Protein AF-A0AAE3GVS1-F1 (afdb_monomer_lite)

InterPro domains:
  IPR012903 Nif11 domain [PF07862] (36-78)

Structure (mmCIF, N/CA/C/O backbone):
data_AF-A0AAE3GVS1-F1
#
_entry.id   AF-A0AAE3GVS1-F1
#
loop_
_atom_site.group_PDB
_atom_site.id
_atom_site.type_symbol
_atom_site.label_atom_id
_atom_site.label_alt_id
_atom_site.label_comp_id
_atom_site.label_asym_id
_atom_site.label_entity_id
_atom_site.label_seq_id
_atom_site.pdbx_PDB_ins_code
_atom_site.Cartn_x
_atom_site.Cartn_y
_atom_site.Cartn_z
_atom_site.occupancy
_atom_site.B_iso_or_equiv
_atom_site.auth_seq_id
_atom_site.auth_comp_id
_atom_site.auth_asym_id
_atom_site.auth_atom_id
_atom_site.pdbx_PDB_model_num
ATOM 1 N N . MET A 1 1 ? -13.363 5.965 8.732 1.00 62.12 1 MET A N 1
ATOM 2 C CA . MET A 1 1 ? -12.194 5.152 9.083 1.00 62.12 1 MET A CA 1
ATOM 3 C C . MET A 1 1 ? -10.903 5.823 8.639 1.00 62.12 1 MET A C 1
ATOM 5 O O . MET A 1 1 ? -10.078 6.062 9.503 1.00 62.12 1 MET A O 1
ATOM 9 N N . TRP A 1 2 ? -10.743 6.194 7.360 1.00 64.94 2 TRP A N 1
ATOM 10 C CA . TRP A 1 2 ? -9.514 6.850 6.876 1.00 64.94 2 TRP A CA 1
ATOM 11 C C . TRP A 1 2 ? -9.071 8.081 7.677 1.00 64.94 2 TRP A C 1
ATOM 13 O O . TRP A 1 2 ? -7.880 8.249 7.888 1.00 64.94 2 TRP A O 1
ATOM 23 N N . TYR A 1 3 ? -10.008 8.875 8.204 1.00 63.16 3 TYR A N 1
ATOM 24 C CA . TYR A 1 3 ? -9.695 9.980 9.119 1.00 63.16 3 TYR A CA 1
ATOM 25 C C . TYR A 1 3 ? -9.000 9.517 10.418 1.00 63.16 3 TYR A C 1
ATOM 27 O O . TYR A 1 3 ? -8.027 10.120 10.839 1.00 63.16 3 TYR A O 1
ATOM 35 N N . GLN A 1 4 ? -9.431 8.416 11.032 1.00 74.50 4 GLN A N 1
ATOM 36 C CA . GLN A 1 4 ? -8.844 7.889 12.270 1.00 74.50 4 GLN A CA 1
ATOM 37 C C . GLN A 1 4 ? -7.489 7.235 12.016 1.00 74.50 4 GLN A C 1
ATOM 39 O O . GLN A 1 4 ? -6.544 7.473 12.759 1.00 74.50 4 GLN A O 1
ATOM 44 N N . ILE A 1 5 ? -7.363 6.474 10.924 1.00 77.06 5 ILE A N 1
ATOM 45 C CA . ILE A 1 5 ? -6.057 5.963 10.481 1.00 77.06 5 ILE A CA 1
ATOM 46 C C . ILE A 1 5 ? -5.103 7.139 10.241 1.00 77.06 5 ILE A C 1
ATOM 48 O O . ILE A 1 5 ? -3.955 7.109 10.681 1.00 77.06 5 ILE A O 1
ATOM 52 N N . TRP A 1 6 ? -5.593 8.208 9.612 1.00 74.06 6 TRP A N 1
ATOM 53 C CA . TRP A 1 6 ? -4.822 9.425 9.407 1.00 74.06 6 TRP A CA 1
ATOM 54 C C . TRP A 1 6 ? -4.370 10.063 10.726 1.00 74.06 6 TRP A C 1
ATOM 56 O O . TRP A 1 6 ? -3.176 10.279 10.920 1.00 74.06 6 TRP A O 1
ATOM 66 N N . GLU A 1 7 ? -5.290 10.301 11.660 1.00 79.12 7 GLU A N 1
ATOM 67 C CA . GLU A 1 7 ? -4.999 10.885 12.974 1.00 79.12 7 GLU A CA 1
ATOM 68 C C . GLU A 1 7 ? -3.976 10.074 13.780 1.00 79.12 7 GLU A C 1
ATOM 70 O O . GLU A 1 7 ? -3.111 10.639 14.459 1.00 79.12 7 GLU A O 1
ATOM 75 N N . TYR A 1 8 ? -4.050 8.744 13.729 1.00 83.19 8 TYR A N 1
ATOM 76 C CA . TYR A 1 8 ? -3.198 7.872 14.538 1.00 83.19 8 TYR A CA 1
ATOM 77 C C . TYR A 1 8 ? -1.846 7.556 13.893 1.00 83.19 8 TYR A C 1
ATOM 79 O O . TYR A 1 8 ? -0.856 7.415 14.615 1.00 83.19 8 TYR A O 1
ATOM 87 N N . PHE A 1 9 ? -1.775 7.500 12.562 1.00 80.50 9 PHE A N 1
ATOM 88 C CA . PHE A 1 9 ? -0.579 7.034 11.857 1.00 80.50 9 PHE A CA 1
ATOM 89 C C . PHE A 1 9 ? 0.016 8.051 10.884 1.00 80.50 9 PHE A C 1
ATOM 91 O O . PHE A 1 9 ? 1.235 8.085 10.742 1.00 80.50 9 PHE A O 1
ATOM 98 N N . PHE A 1 10 ? -0.794 8.882 10.223 1.00 79.62 10 PHE A N 1
ATOM 99 C CA . PHE A 1 10 ? -0.333 9.721 9.106 1.00 79.62 10 PHE A CA 1
ATOM 100 C C . PHE A 1 10 ? -0.144 11.205 9.449 1.00 79.62 10 PHE A C 1
ATOM 102 O O . PHE A 1 10 ? 0.489 11.925 8.678 1.00 79.62 10 PHE A O 1
ATOM 109 N N . ALA A 1 11 ? -0.622 11.678 10.605 1.00 81.81 11 ALA A N 1
ATOM 110 C CA . ALA A 1 11 ? -0.287 13.013 11.107 1.00 81.81 11 ALA A CA 1
ATOM 111 C C . ALA A 1 11 ? 1.245 13.189 11.165 1.00 81.81 11 ALA A C 1
ATOM 113 O O . ALA A 1 11 ? 1.936 12.316 11.687 1.00 81.81 11 ALA A O 1
ATOM 114 N N . SER A 1 12 ? 1.782 14.296 10.635 1.00 69.06 12 SER A N 1
ATOM 115 C CA . SER A 1 12 ? 3.196 14.395 10.207 1.00 69.06 12 SER A CA 1
ATOM 116 C C . SER A 1 12 ? 4.227 13.910 11.236 1.00 69.06 12 SER A C 1
ATOM 118 O O . SER A 1 12 ? 5.101 13.112 10.904 1.00 69.06 12 SER A O 1
ATOM 120 N N . ALA A 1 13 ? 4.103 14.328 12.499 1.00 79.25 13 ALA A N 1
ATOM 121 C CA . ALA A 1 13 ? 5.012 13.912 13.566 1.00 79.25 13 ALA A CA 1
ATOM 122 C C . ALA A 1 13 ? 4.915 12.406 13.876 1.00 79.25 13 ALA A C 1
ATOM 124 O O . ALA A 1 13 ? 5.930 11.762 14.141 1.00 79.25 13 ALA A O 1
ATOM 125 N N . LYS A 1 14 ? 3.706 11.834 13.808 1.00 83.56 14 LYS A N 1
ATOM 126 C CA . LYS A 1 14 ? 3.464 10.400 14.015 1.00 83.56 14 LYS A CA 1
ATOM 127 C C . LYS A 1 14 ? 3.960 9.586 12.827 1.00 83.56 14 LYS A C 1
ATOM 129 O O . LYS A 1 14 ? 4.616 8.572 13.034 1.00 83.56 14 LYS A O 1
ATOM 134 N N . TYR A 1 15 ? 3.716 10.058 11.605 1.00 85.25 15 TYR A N 1
ATOM 135 C CA . TYR A 1 15 ? 4.145 9.378 10.385 1.00 85.25 15 TYR A CA 1
ATOM 136 C C . TYR A 1 15 ? 5.659 9.181 10.352 1.00 85.25 15 TYR A C 1
ATOM 138 O O . TYR A 1 15 ? 6.125 8.054 10.204 1.00 85.25 15 TYR A O 1
ATOM 146 N N . SER A 1 16 ? 6.432 10.245 10.587 1.00 85.75 16 SER A N 1
ATOM 147 C CA . SER A 1 16 ? 7.896 10.159 10.622 1.00 85.75 16 SER A CA 1
ATOM 148 C C . SER A 1 16 ? 8.404 9.231 11.731 1.00 85.75 16 SER A C 1
ATOM 150 O O . SER A 1 16 ? 9.364 8.488 11.519 1.00 85.75 16 SER A O 1
ATOM 152 N N . ALA A 1 17 ? 7.757 9.237 12.903 1.00 87.62 17 ALA A N 1
ATOM 153 C CA . ALA A 1 17 ? 8.110 8.345 14.006 1.00 87.62 17 ALA A CA 1
ATOM 154 C C . ALA A 1 17 ? 7.858 6.872 13.646 1.00 87.62 17 ALA A C 1
ATOM 156 O O . ALA A 1 17 ? 8.766 6.049 13.770 1.00 87.62 17 ALA A O 1
ATOM 157 N N . TRP A 1 18 ? 6.668 6.556 13.128 1.00 88.44 18 TRP A N 1
ATOM 158 C CA . TRP A 1 18 ? 6.305 5.205 12.705 1.00 88.44 18 TRP A CA 1
ATOM 159 C C . TRP A 1 18 ? 7.169 4.703 11.551 1.00 88.44 18 TRP A C 1
ATOM 161 O O . TRP A 1 18 ? 7.675 3.584 11.599 1.00 88.44 18 TRP A O 1
ATOM 171 N N . LYS A 1 19 ? 7.396 5.541 10.536 1.00 88.31 19 LYS A N 1
ATOM 172 C CA . LYS A 1 19 ? 8.266 5.234 9.396 1.00 88.31 19 LYS A CA 1
ATOM 173 C C . LYS A 1 19 ? 9.668 4.843 9.863 1.00 88.31 19 LYS A C 1
ATOM 175 O O . LYS A 1 19 ? 10.184 3.804 9.461 1.00 88.31 19 LYS A O 1
ATOM 180 N N . LYS A 1 20 ? 10.255 5.621 10.780 1.00 85.06 20 LYS A N 1
ATOM 181 C CA . LYS A 1 20 ? 11.570 5.323 11.364 1.00 85.06 20 LYS A CA 1
ATOM 182 C C . LYS A 1 20 ? 11.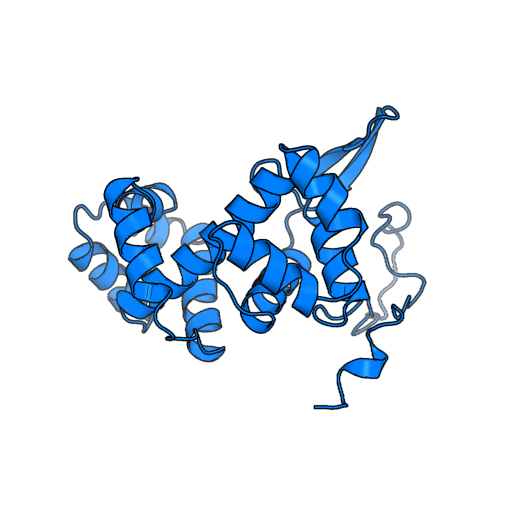562 4.043 12.201 1.00 85.06 20 LYS A C 1
ATOM 184 O O . LYS A 1 20 ? 12.515 3.272 12.131 1.00 85.06 20 LYS A O 1
ATOM 189 N N . GLN A 1 21 ? 10.509 3.820 12.985 1.00 85.44 21 GLN A N 1
ATOM 190 C CA . GLN A 1 21 ? 10.362 2.621 13.811 1.00 85.44 21 GLN A CA 1
ATOM 191 C C . GLN A 1 21 ? 10.283 1.350 12.954 1.00 85.44 21 GLN A C 1
ATOM 193 O O . GLN A 1 21 ? 10.941 0.361 13.261 1.00 85.44 21 GLN A O 1
ATOM 198 N N . PHE A 1 22 ? 9.517 1.376 11.863 1.00 83.75 22 PHE A N 1
ATOM 199 C CA . PHE A 1 22 ? 9.290 0.199 11.022 1.00 83.75 22 PHE A CA 1
ATOM 200 C C . PHE A 1 22 ? 10.373 -0.033 9.961 1.00 83.75 22 PHE A C 1
ATOM 202 O O . PHE A 1 22 ? 10.519 -1.156 9.484 1.00 83.75 22 PHE A O 1
ATOM 209 N N . TRP A 1 23 ? 11.195 0.975 9.657 1.00 75.81 23 TRP A N 1
ATOM 210 C CA . TRP A 1 23 ? 12.383 0.830 8.807 1.00 75.81 23 TRP A CA 1
ATOM 211 C C . TRP A 1 23 ? 13.427 -0.154 9.367 1.00 75.81 23 TRP A C 1
ATOM 213 O O . TRP A 1 23 ? 14.129 -0.806 8.598 1.00 75.81 23 TRP A O 1
ATOM 223 N N . GLN A 1 24 ? 13.522 -0.317 10.694 1.00 65.19 24 GLN A N 1
ATOM 224 C CA . GLN A 1 24 ? 14.577 -1.090 11.374 1.00 65.19 24 GLN A CA 1
ATOM 225 C C . GLN A 1 24 ? 14.420 -2.628 11.287 1.00 65.19 24 GLN A C 1
ATOM 227 O O . GLN A 1 24 ? 14.655 -3.350 12.254 1.00 65.19 24 GLN A O 1
ATOM 232 N N . GLY A 1 25 ? 14.061 -3.157 10.115 1.00 55.22 25 GLY A N 1
ATOM 233 C CA . GLY A 1 25 ? 14.218 -4.578 9.786 1.00 55.22 25 GLY A CA 1
ATOM 234 C C . GLY A 1 25 ? 13.044 -5.494 10.134 1.00 55.22 25 GLY A C 1
ATOM 235 O O . GLY A 1 25 ? 13.151 -6.708 9.954 1.00 55.22 25 GLY A O 1
ATOM 236 N N . GLN A 1 26 ? 11.905 -4.960 10.574 1.00 62.78 26 GLN A N 1
ATOM 237 C CA . GLN A 1 26 ? 10.724 -5.781 10.837 1.00 62.78 26 GLN A CA 1
ATOM 238 C C . GLN A 1 26 ? 9.825 -5.854 9.603 1.00 62.78 26 GLN A C 1
ATOM 240 O O . GLN A 1 26 ? 8.971 -5.002 9.364 1.00 62.78 26 GLN A O 1
ATOM 245 N N . ARG A 1 27 ? 10.034 -6.907 8.808 1.00 73.88 27 ARG A N 1
ATOM 246 C CA . ARG A 1 27 ? 9.174 -7.248 7.669 1.00 73.88 27 ARG A CA 1
ATOM 247 C C . ARG A 1 27 ? 7.749 -7.528 8.150 1.00 73.88 27 ARG A C 1
ATOM 249 O O . ARG A 1 27 ? 7.559 -8.136 9.200 1.00 73.88 27 ARG A O 1
ATOM 256 N N . VAL A 1 28 ? 6.765 -7.131 7.349 1.00 85.75 28 VAL A N 1
ATOM 257 C CA . VAL A 1 28 ? 5.382 -7.596 7.516 1.00 85.75 28 VAL A CA 1
ATOM 258 C C . VAL A 1 28 ? 5.272 -8.953 6.842 1.00 85.75 28 VAL A C 1
ATOM 260 O O . VAL A 1 28 ? 5.585 -9.073 5.656 1.00 85.75 28 VAL A O 1
ATOM 263 N N . ASP A 1 29 ? 4.870 -9.978 7.585 1.00 88.88 29 ASP A N 1
ATOM 264 C CA . ASP A 1 29 ? 4.555 -11.274 6.999 1.00 88.88 29 ASP A CA 1
ATOM 265 C C . ASP A 1 29 ? 3.181 -11.246 6.309 1.00 88.88 29 ASP A C 1
ATOM 267 O O . ASP A 1 29 ? 2.336 -10.383 6.558 1.00 88.88 29 ASP A O 1
ATOM 271 N N . LYS A 1 30 ? 2.961 -12.216 5.420 1.00 88.88 30 LYS A N 1
ATOM 272 C CA . LYS A 1 30 ? 1.758 -12.270 4.587 1.00 88.88 30 LYS A CA 1
ATOM 273 C C . LYS A 1 30 ? 0.473 -12.390 5.414 1.00 88.88 30 LYS A C 1
ATOM 275 O O . LYS A 1 30 ? -0.519 -11.757 5.071 1.00 88.88 30 LYS A O 1
ATOM 280 N N . LEU A 1 31 ? 0.493 -13.167 6.500 1.00 91.44 31 LEU A N 1
ATOM 281 C CA . LEU A 1 31 ? -0.689 -13.403 7.329 1.00 91.44 31 LEU A CA 1
ATOM 282 C C . LEU A 1 31 ? -1.107 -12.116 8.049 1.00 91.44 31 LEU A C 1
ATOM 284 O O . LEU A 1 31 ? -2.293 -11.792 8.098 1.00 91.44 31 LEU A O 1
ATOM 288 N N . THR A 1 32 ? -0.135 -11.374 8.578 1.00 92.94 32 THR A N 1
ATOM 289 C CA . THR A 1 32 ? -0.360 -10.050 9.170 1.00 92.94 32 THR A CA 1
ATOM 290 C C . THR A 1 32 ? -0.944 -9.078 8.151 1.00 92.94 32 THR A C 1
ATOM 292 O O . THR A 1 32 ? -1.944 -8.416 8.434 1.00 92.94 32 THR A O 1
ATOM 295 N N . TRP A 1 33 ? -0.358 -9.024 6.951 1.00 92.31 33 TRP A N 1
ATOM 296 C CA . TRP A 1 33 ? -0.861 -8.185 5.866 1.00 92.31 33 TRP A CA 1
ATOM 297 C C . TRP A 1 33 ? -2.325 -8.506 5.552 1.00 92.31 33 TRP A C 1
ATOM 299 O O . TRP A 1 33 ? -3.174 -7.624 5.631 1.00 92.31 33 TRP A O 1
ATOM 309 N N . GLU A 1 34 ? -2.643 -9.770 5.268 1.00 91.06 34 GLU A N 1
ATOM 310 C CA . GLU A 1 34 ? -3.998 -10.201 4.907 1.00 91.06 34 GLU A CA 1
ATOM 311 C C . GLU A 1 34 ? -5.023 -9.876 5.995 1.00 91.06 34 GLU A C 1
ATOM 313 O O . GLU A 1 34 ? -6.066 -9.303 5.690 1.00 91.06 34 GLU A O 1
ATOM 318 N N . LYS A 1 35 ? -4.725 -10.162 7.268 1.00 92.88 35 LYS A N 1
ATOM 319 C CA . LYS A 1 35 ? -5.640 -9.862 8.382 1.00 92.88 35 LYS A CA 1
ATOM 320 C C . LYS A 1 35 ? -5.976 -8.376 8.477 1.00 92.88 35 LYS A C 1
ATOM 322 O O . LYS A 1 35 ? -7.146 -8.028 8.645 1.00 92.88 35 LYS A O 1
ATOM 327 N N . VAL A 1 36 ? -4.970 -7.506 8.363 1.00 92.06 36 VAL A N 1
ATOM 328 C CA . VAL A 1 36 ? -5.183 -6.055 8.421 1.00 92.06 36 VAL A CA 1
ATOM 329 C C . VAL A 1 36 ? -5.943 -5.572 7.187 1.00 92.06 36 VAL A C 1
ATOM 331 O O . VAL A 1 36 ? -6.898 -4.816 7.336 1.00 92.06 36 VAL A O 1
ATOM 334 N N . ILE A 1 37 ? -5.584 -6.026 5.981 1.00 87.88 37 ILE A N 1
ATOM 335 C CA . ILE A 1 37 ? -6.296 -5.635 4.755 1.00 87.88 37 ILE A CA 1
ATOM 336 C C . ILE A 1 37 ? -7.762 -6.066 4.798 1.00 87.88 37 ILE A C 1
ATOM 338 O O . ILE A 1 37 ? -8.628 -5.246 4.511 1.00 87.88 37 ILE A O 1
ATOM 342 N N . ILE A 1 38 ? -8.058 -7.299 5.221 1.00 88.56 38 ILE A N 1
ATOM 343 C CA . ILE A 1 38 ? -9.439 -7.783 5.362 1.00 88.56 38 ILE A CA 1
ATOM 344 C C . ILE A 1 38 ? -10.221 -6.885 6.323 1.00 88.56 38 ILE A C 1
ATOM 346 O O . ILE A 1 38 ? -11.339 -6.485 6.004 1.00 88.56 38 ILE A O 1
ATOM 350 N N . PHE A 1 39 ? -9.640 -6.522 7.470 1.00 92.00 39 PHE A N 1
ATOM 351 C CA . PHE A 1 39 ? -10.275 -5.577 8.386 1.00 92.00 39 PHE A CA 1
ATOM 352 C C . PHE A 1 39 ? -10.562 -4.230 7.720 1.00 92.00 39 PHE A C 1
ATOM 354 O O . PHE A 1 39 ? -11.681 -3.733 7.825 1.00 92.00 39 PHE A O 1
ATOM 361 N N . LEU A 1 40 ? -9.581 -3.648 7.023 1.00 87.81 40 LEU A N 1
ATOM 362 C CA . LEU A 1 40 ? -9.745 -2.354 6.360 1.00 87.81 40 LEU A CA 1
ATOM 363 C C . LEU A 1 40 ? -10.846 -2.400 5.292 1.00 87.81 40 LEU A C 1
ATOM 365 O O . LEU A 1 40 ? -11.671 -1.488 5.240 1.00 87.81 40 LEU A O 1
ATOM 369 N N . SER A 1 41 ? -10.902 -3.468 4.492 1.00 84.31 41 SER A N 1
ATOM 370 C CA . SER A 1 41 ? -11.956 -3.687 3.495 1.00 84.31 41 SER A CA 1
ATOM 371 C C . SER A 1 41 ? -13.332 -3.820 4.151 1.00 84.31 41 SER A C 1
ATOM 373 O O . SER A 1 41 ? -14.253 -3.075 3.815 1.00 84.31 41 SER A O 1
ATOM 375 N N . VAL A 1 42 ? -13.468 -4.690 5.160 1.00 84.75 42 VAL A N 1
ATOM 376 C CA . VAL A 1 42 ? -14.738 -4.885 5.882 1.00 84.75 42 VAL A CA 1
ATOM 377 C C . VAL A 1 42 ? -15.192 -3.596 6.563 1.00 84.75 42 VAL A C 1
ATOM 379 O O . VAL A 1 42 ? -16.375 -3.267 6.536 1.00 84.75 42 VAL A O 1
ATOM 382 N N . ALA A 1 43 ? -14.278 -2.837 7.163 1.00 85.00 43 ALA A N 1
ATOM 383 C CA . ALA A 1 43 ? -14.594 -1.573 7.817 1.00 85.00 43 ALA A CA 1
ATOM 384 C C . ALA A 1 43 ? -14.993 -0.460 6.834 1.00 85.00 43 ALA A C 1
ATOM 386 O O . ALA A 1 43 ? -15.685 0.483 7.230 1.00 85.00 43 ALA A O 1
ATOM 387 N N . GLU A 1 44 ? -14.587 -0.545 5.567 1.00 82.06 44 GLU A N 1
ATOM 388 C CA . GLU A 1 44 ? -15.002 0.407 4.538 1.00 82.06 44 GLU A CA 1
ATOM 389 C C . GLU A 1 44 ? -16.429 0.127 4.041 1.00 82.06 44 GLU A C 1
ATOM 391 O O . GLU A 1 44 ? -17.198 1.083 3.868 1.00 82.06 44 GLU A O 1
ATOM 396 N N . GLU A 1 45 ? -16.791 -1.156 3.912 1.00 83.38 45 GLU A N 1
ATOM 397 C CA . GLU A 1 45 ? -18.098 -1.651 3.449 1.00 83.38 45 GLU A CA 1
ATOM 398 C C . GLU A 1 45 ? -19.168 -1.703 4.558 1.00 83.38 45 GLU A C 1
ATOM 400 O O . GLU A 1 45 ? -20.348 -1.433 4.321 1.00 83.38 45 GLU A O 1
ATOM 405 N N . ASN A 1 46 ? -18.780 -2.007 5.799 1.00 86.56 46 ASN A N 1
ATOM 406 C CA . ASN A 1 46 ? -19.698 -2.135 6.928 1.00 86.56 46 ASN A CA 1
ATOM 407 C C . ASN A 1 46 ? -19.959 -0.776 7.594 1.00 86.56 46 ASN A C 1
ATOM 409 O O . ASN A 1 46 ? -19.170 -0.289 8.407 1.00 86.56 46 ASN A O 1
ATOM 413 N N . GLN A 1 47 ? -21.121 -0.179 7.308 1.00 89.44 47 GLN A N 1
ATOM 414 C CA . GLN A 1 47 ? -21.504 1.134 7.844 1.00 89.44 47 GLN A CA 1
ATOM 415 C C . GLN A 1 47 ? -21.541 1.195 9.380 1.00 89.44 47 GLN A C 1
ATOM 417 O O . GLN A 1 47 ? -21.187 2.230 9.949 1.00 89.44 47 GLN A O 1
ATOM 422 N N . SER A 1 48 ? -21.945 0.110 10.053 1.00 92.44 48 SER A N 1
ATOM 423 C CA . SER A 1 48 ? -22.012 0.058 11.519 1.00 92.44 48 SER A CA 1
ATOM 424 C C . SER A 1 48 ? -20.614 0.111 12.129 1.00 92.44 48 SER A C 1
ATOM 426 O O . SER A 1 48 ? -20.324 0.997 12.936 1.00 92.44 48 SER A O 1
ATOM 428 N N . LEU A 1 49 ? -19.717 -0.770 11.673 1.00 90.88 49 LEU A N 1
ATOM 429 C CA . LEU A 1 49 ? -18.315 -0.788 12.095 1.00 90.88 49 LEU A CA 1
ATOM 430 C C . LEU A 1 49 ? -17.641 0.558 11.798 1.00 90.88 49 LEU A C 1
ATOM 432 O O . LEU A 1 49 ? -17.024 1.167 12.671 1.00 90.88 49 LEU A O 1
ATOM 436 N N . LYS A 1 50 ? -17.846 1.096 10.593 1.00 86.88 50 LYS A N 1
ATOM 437 C CA . LYS A 1 50 ? -17.321 2.405 10.188 1.00 86.88 50 LYS A CA 1
ATOM 438 C C . LYS A 1 50 ? -17.789 3.538 11.101 1.00 86.88 50 LYS A C 1
ATOM 440 O O . LYS A 1 50 ? -17.020 4.467 11.350 1.00 86.88 50 LYS A O 1
ATOM 445 N N . ALA A 1 51 ? -19.036 3.496 11.576 1.00 89.19 51 ALA A N 1
ATOM 446 C CA . ALA A 1 51 ? -19.583 4.489 12.496 1.00 89.19 51 ALA A CA 1
ATOM 447 C C . ALA A 1 51 ? -19.007 4.351 13.912 1.00 89.19 51 ALA A C 1
ATOM 449 O O . ALA A 1 51 ? -18.752 5.371 14.548 1.00 89.19 51 ALA A O 1
ATOM 450 N N . GLN A 1 52 ? -18.770 3.124 14.389 1.00 91.94 52 GLN A N 1
ATOM 451 C CA . GLN A 1 52 ? -18.106 2.867 15.673 1.00 91.94 52 GLN A CA 1
ATOM 452 C C . GLN A 1 52 ? -16.665 3.384 15.652 1.00 91.94 52 GLN A C 1
ATOM 454 O O . GLN A 1 52 ? -16.303 4.211 16.483 1.00 91.94 52 GLN A O 1
ATOM 459 N N . LEU A 1 53 ? -15.888 3.014 14.628 1.00 90.19 53 LEU A N 1
ATOM 460 C CA . LEU A 1 53 ? -14.504 3.470 14.455 1.00 90.19 53 LEU A CA 1
ATOM 461 C C . LEU A 1 53 ? -14.395 4.994 14.318 1.00 90.19 53 LEU A C 1
ATOM 463 O O . LEU A 1 53 ? -13.397 5.576 14.705 1.00 90.19 53 LEU A O 1
ATOM 467 N N . LYS A 1 54 ? -15.405 5.681 13.771 1.00 88.25 54 LYS A N 1
ATOM 468 C CA . LYS A 1 54 ? -15.404 7.155 13.693 1.00 88.25 54 LYS A CA 1
ATOM 469 C C . LYS A 1 54 ? -15.596 7.844 15.048 1.00 88.25 54 LYS A C 1
ATOM 471 O O . LYS A 1 54 ? -15.306 9.033 15.147 1.00 88.25 54 LYS A O 1
ATOM 476 N N . LYS A 1 55 ? -16.134 7.141 16.047 1.00 89.94 55 LYS A N 1
ATOM 477 C CA . LYS A 1 55 ? -16.410 7.681 17.386 1.00 89.94 55 LYS A CA 1
ATOM 478 C C . LYS A 1 55 ? -15.243 7.505 18.354 1.00 89.94 55 LYS A C 1
ATOM 480 O O . LYS A 1 55 ? -15.280 8.109 19.418 1.00 89.94 55 LYS A O 1
ATOM 485 N N . THR A 1 56 ? -14.247 6.697 18.001 1.00 90.69 56 THR A N 1
ATOM 486 C CA . THR A 1 56 ? -13.081 6.456 18.852 1.00 90.69 56 THR A CA 1
ATOM 487 C C . THR A 1 56 ? -12.264 7.736 18.955 1.00 90.69 56 THR A C 1
ATOM 489 O O . THR A 1 56 ? -11.982 8.382 17.940 1.00 90.69 56 THR A O 1
ATOM 492 N N . ILE A 1 57 ? -11.879 8.103 20.174 1.00 89.31 57 ILE A N 1
ATOM 493 C CA . ILE A 1 57 ? -11.049 9.286 20.438 1.00 89.31 57 ILE A CA 1
ATOM 494 C C . ILE A 1 57 ? -9.598 8.914 20.747 1.00 89.31 57 ILE A C 1
ATOM 496 O O . ILE A 1 57 ? -8.710 9.756 20.618 1.00 89.31 57 ILE A O 1
ATOM 500 N N . SER A 1 58 ? -9.332 7.647 21.067 1.00 90.25 58 SER A N 1
ATOM 501 C CA . SER A 1 58 ? -7.993 7.111 21.321 1.00 90.25 58 SER A CA 1
ATOM 502 C C . SER A 1 58 ? -7.692 5.873 20.475 1.00 90.25 58 SER A C 1
ATOM 504 O O . SER A 1 58 ? -8.584 5.240 19.903 1.00 90.25 58 SER A O 1
ATOM 506 N N . ILE A 1 59 ? -6.407 5.527 20.389 1.00 89.94 59 ILE A N 1
ATOM 507 C CA . ILE A 1 59 ? -5.960 4.356 19.634 1.00 89.94 59 ILE A CA 1
ATOM 508 C C . ILE A 1 59 ? -6.310 3.055 20.365 1.00 89.94 59 ILE A C 1
ATOM 510 O O . ILE A 1 59 ? -6.579 2.040 19.732 1.00 89.94 59 ILE A O 1
ATOM 514 N N . GLU A 1 60 ? -6.388 3.097 21.694 1.00 93.56 60 GLU A N 1
ATOM 515 C CA . GLU A 1 60 ? -6.829 1.991 22.539 1.00 93.56 60 GLU A CA 1
ATOM 516 C C . GLU A 1 60 ? -8.311 1.681 22.308 1.00 93.56 60 GLU A C 1
ATOM 518 O O . GLU A 1 60 ? -8.671 0.520 22.132 1.00 93.56 60 GLU A O 1
ATOM 523 N N . GLU A 1 61 ? -9.164 2.709 22.232 1.00 94.38 61 GLU A N 1
ATOM 524 C CA . GLU A 1 61 ? -10.578 2.543 21.874 1.00 94.38 61 GLU A CA 1
ATOM 525 C C . GLU A 1 61 ? -10.737 2.003 20.451 1.00 94.38 61 GLU A C 1
ATOM 527 O O . GLU A 1 61 ? -11.563 1.123 20.215 1.00 94.38 61 GLU A O 1
ATOM 532 N N . PHE A 1 62 ? -9.924 2.489 19.506 1.00 93.88 62 PHE A N 1
ATOM 533 C CA . PHE A 1 62 ? -9.898 1.967 18.140 1.00 93.88 62 PHE A CA 1
ATOM 534 C C . PHE A 1 62 ? -9.589 0.468 18.118 1.00 93.88 62 PHE A C 1
ATOM 536 O O . PHE A 1 62 ? -10.326 -0.300 17.500 1.00 93.88 62 PHE A O 1
ATOM 543 N N . MET A 1 63 ? -8.547 0.039 18.834 1.00 95.50 63 MET A N 1
ATOM 544 C CA . MET A 1 63 ? -8.187 -1.377 18.932 1.00 95.50 63 MET A CA 1
ATOM 545 C C . MET A 1 63 ? -9.231 -2.202 19.701 1.00 95.50 63 MET A C 1
ATOM 547 O O . MET A 1 63 ? -9.431 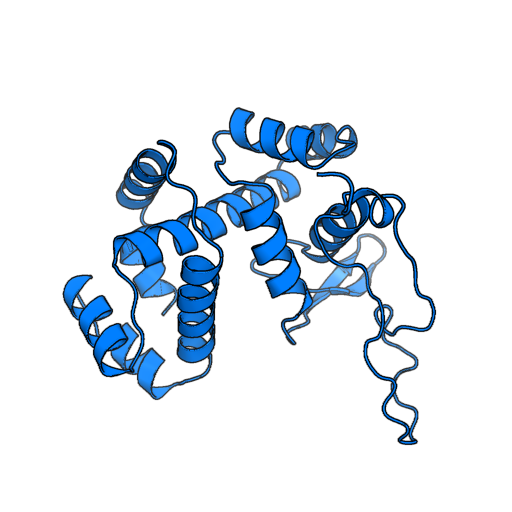-3.370 19.377 1.00 95.50 63 MET A O 1
ATOM 551 N N . GLY A 1 64 ? -9.941 -1.602 20.662 1.00 95.88 64 GLY A N 1
ATOM 552 C CA . GLY A 1 64 ? -11.094 -2.221 21.320 1.00 95.88 64 GLY A CA 1
ATOM 553 C C . GLY A 1 64 ? -12.216 -2.542 20.329 1.00 95.88 64 GLY A C 1
ATOM 554 O O . GLY A 1 64 ? -12.639 -3.689 20.233 1.00 95.88 64 GLY A O 1
ATOM 555 N N . VAL A 1 65 ? -12.614 -1.570 19.500 1.00 95.19 65 VAL A N 1
ATOM 556 C CA . VAL A 1 65 ? -13.639 -1.774 18.457 1.00 95.19 65 VAL A CA 1
ATOM 557 C C . VAL A 1 65 ? -13.211 -2.843 17.446 1.00 95.19 65 VAL A C 1
ATOM 559 O O . VAL A 1 65 ? -14.036 -3.651 17.022 1.00 95.19 65 VAL A O 1
ATOM 562 N N . VAL A 1 66 ? -11.932 -2.875 17.057 1.00 94.06 66 VAL A N 1
ATOM 563 C CA . VAL A 1 66 ? -11.373 -3.926 16.184 1.00 94.06 66 VAL A CA 1
ATOM 564 C C . VAL A 1 66 ? -11.602 -5.314 16.794 1.00 94.06 66 VAL A C 1
ATOM 566 O O . VAL A 1 66 ? -12.148 -6.196 16.126 1.00 94.06 66 VAL A O 1
ATOM 569 N N . ALA A 1 67 ? -11.225 -5.491 18.064 1.00 95.94 67 ALA A N 1
ATOM 570 C CA . ALA A 1 67 ? -11.346 -6.760 18.775 1.00 95.94 67 ALA A CA 1
ATOM 571 C C . ALA A 1 67 ? -12.812 -7.182 18.975 1.00 95.94 67 ALA A C 1
ATOM 573 O O . ALA A 1 67 ? -13.156 -8.337 18.721 1.00 95.94 67 ALA A O 1
ATOM 574 N N . ASP A 1 68 ? -13.690 -6.242 19.336 1.00 95.81 68 ASP A N 1
ATOM 575 C CA . ASP A 1 68 ? -15.129 -6.482 19.522 1.00 95.81 68 ASP A CA 1
ATOM 576 C C . ASP A 1 68 ? -15.824 -6.949 18.233 1.00 95.81 68 ASP A C 1
ATOM 578 O O . ASP A 1 68 ? -16.848 -7.630 18.277 1.00 95.81 68 ASP A O 1
ATOM 582 N N . ASN A 1 69 ? -15.253 -6.621 17.069 1.00 93.75 69 ASN A N 1
ATOM 583 C CA . ASN A 1 69 ? -15.740 -7.056 15.759 1.00 93.75 69 ASN A CA 1
ATOM 584 C C . ASN A 1 69 ? -15.036 -8.327 15.243 1.00 93.75 69 ASN A C 1
ATOM 586 O O . ASN A 1 69 ? -15.166 -8.671 14.069 1.00 93.75 69 ASN A O 1
ATOM 590 N N . GLY A 1 70 ? -14.318 -9.048 16.112 1.00 93.56 70 GLY A N 1
ATOM 591 C CA . GLY A 1 70 ? -13.747 -10.366 15.823 1.00 93.56 70 GLY A CA 1
ATOM 592 C C . GLY A 1 70 ? -12.421 -10.350 15.061 1.00 93.56 70 GLY A C 1
ATOM 593 O O . GLY A 1 70 ? -11.966 -11.404 14.615 1.00 93.56 70 GLY A O 1
ATOM 594 N N . PHE A 1 71 ? -11.782 -9.188 14.909 1.00 93.69 71 PHE A N 1
ATOM 595 C CA . PHE A 1 71 ? -10.480 -9.077 14.256 1.00 93.69 71 PHE A CA 1
ATOM 596 C C . PHE A 1 71 ? -9.339 -9.181 15.267 1.00 93.69 71 PHE A C 1
ATOM 598 O O . PHE A 1 71 ? -9.368 -8.569 16.332 1.00 93.69 71 PHE A O 1
ATOM 605 N N . THR A 1 72 ? -8.297 -9.937 14.913 1.00 92.31 72 THR A N 1
ATOM 606 C CA . THR A 1 72 ? -7.137 -10.169 15.784 1.00 92.31 72 THR A CA 1
ATOM 607 C C . THR A 1 72 ? -5.849 -9.704 15.108 1.00 92.31 72 THR A C 1
ATOM 609 O O . THR A 1 72 ? -5.281 -10.428 14.283 1.00 92.31 72 THR A O 1
ATOM 612 N N . PHE A 1 73 ? -5.394 -8.508 15.467 1.00 94.69 73 PHE A N 1
ATOM 613 C CA . PHE A 1 73 ? -4.055 -7.992 15.189 1.00 94.69 73 PHE A CA 1
ATOM 614 C C . PHE A 1 73 ? -3.686 -6.936 16.239 1.00 94.69 73 PHE A C 1
ATOM 616 O O . PHE A 1 73 ? -4.548 -6.351 16.894 1.00 94.69 73 PHE A O 1
ATOM 623 N N . THR A 1 74 ? -2.395 -6.711 16.423 1.00 94.25 74 THR A N 1
ATOM 624 C CA . THR A 1 74 ? -1.839 -5.719 17.339 1.00 94.25 74 THR A CA 1
ATOM 625 C C . THR A 1 74 ? -1.817 -4.331 16.704 1.00 94.25 74 THR A C 1
ATOM 627 O O . THR A 1 74 ? -1.878 -4.168 15.483 1.00 94.25 74 THR A O 1
ATOM 630 N N . LEU A 1 75 ? -1.667 -3.305 17.542 1.00 92.44 75 LEU A N 1
ATOM 631 C CA . LEU A 1 75 ? -1.442 -1.940 17.072 1.00 92.44 75 LEU A CA 1
ATOM 632 C C . LEU A 1 75 ? -0.201 -1.842 16.166 1.00 92.44 75 LEU A C 1
ATOM 634 O O . LEU A 1 75 ? -0.206 -1.135 15.160 1.00 92.44 75 LEU A O 1
ATOM 638 N N . GLU A 1 76 ? 0.862 -2.558 16.519 1.00 91.69 76 GLU A N 1
ATOM 639 C CA . GLU A 1 76 ? 2.102 -2.570 15.750 1.00 91.69 76 GLU A CA 1
ATOM 640 C C . GLU A 1 76 ? 1.900 -3.194 14.362 1.00 91.69 76 GLU A C 1
ATOM 642 O O . GLU A 1 76 ? 2.361 -2.643 13.366 1.00 91.69 76 GLU A O 1
ATOM 647 N N . GLU A 1 77 ? 1.166 -4.305 14.284 1.00 93.00 77 GLU A N 1
ATOM 648 C CA . GLU A 1 77 ? 0.802 -4.968 13.027 1.00 93.00 77 GLU A CA 1
ATOM 649 C C . GLU A 1 77 ? -0.038 -4.055 12.125 1.00 93.00 77 GLU A C 1
ATOM 651 O O . GLU A 1 77 ? 0.281 -3.900 10.943 1.00 93.00 77 GLU A O 1
ATOM 656 N N . LEU A 1 78 ? -1.054 -3.388 12.690 1.00 92.06 78 LEU A N 1
ATOM 657 C CA . LEU A 1 78 ? -1.845 -2.384 11.976 1.00 92.06 78 LEU A CA 1
ATOM 658 C C . LEU A 1 78 ? -0.946 -1.267 11.442 1.00 92.06 78 LEU A C 1
ATOM 660 O O . LEU A 1 78 ? -0.976 -0.971 10.248 1.00 92.06 78 LEU A O 1
ATOM 664 N N . GLY A 1 79 ? -0.132 -0.679 12.324 1.00 90.56 79 GLY A N 1
ATOM 665 C CA . GLY A 1 79 ? 0.779 0.412 12.004 1.00 90.56 79 GLY A CA 1
ATOM 666 C C . GLY A 1 79 ? 1.722 0.056 10.864 1.00 90.56 79 GLY A C 1
ATOM 667 O O . GLY A 1 79 ? 1.837 0.818 9.907 1.00 90.56 79 GLY A O 1
ATOM 668 N N . LYS A 1 80 ? 2.352 -1.120 10.918 1.00 90.81 80 LYS A N 1
ATOM 669 C CA . LYS A 1 80 ? 3.262 -1.576 9.865 1.00 90.81 80 LYS A CA 1
ATOM 670 C C . LYS A 1 80 ? 2.568 -1.648 8.511 1.00 90.81 80 LYS A C 1
ATOM 672 O O . LYS A 1 80 ? 3.085 -1.100 7.544 1.00 90.81 80 LYS A O 1
ATOM 677 N N . VAL A 1 81 ? 1.393 -2.273 8.439 1.00 91.19 81 VAL A N 1
ATOM 678 C CA . VAL A 1 81 ? 0.657 -2.408 7.173 1.00 91.19 81 VAL A CA 1
ATOM 679 C C . VAL A 1 81 ? 0.260 -1.037 6.630 1.00 91.19 81 VAL A C 1
ATOM 681 O O . VAL A 1 81 ? 0.589 -0.731 5.484 1.00 91.19 81 VAL A O 1
ATOM 684 N N . VAL A 1 82 ? -0.377 -0.178 7.435 1.00 90.19 82 VAL A N 1
ATOM 685 C CA . VAL A 1 82 ? -0.870 1.119 6.936 1.00 90.19 82 VAL A CA 1
ATOM 686 C C . VAL A 1 82 ? 0.267 2.071 6.562 1.00 90.19 82 VAL A C 1
ATOM 688 O O . VAL A 1 82 ? 0.155 2.797 5.576 1.00 90.19 82 VAL A O 1
ATOM 691 N N . ILE A 1 83 ? 1.388 2.046 7.291 1.00 89.75 83 ILE A N 1
ATOM 692 C CA . ILE A 1 83 ? 2.573 2.855 6.976 1.00 89.75 83 ILE A CA 1
ATOM 693 C C . ILE A 1 83 ? 3.272 2.330 5.725 1.00 89.75 83 ILE A C 1
ATOM 695 O O . ILE A 1 83 ? 3.646 3.126 4.869 1.00 89.75 83 ILE A O 1
ATOM 699 N N . THR A 1 84 ? 3.418 1.012 5.563 1.00 91.00 84 THR A N 1
ATOM 700 C CA . THR A 1 84 ? 3.969 0.431 4.330 1.00 91.00 84 THR A CA 1
ATOM 701 C C . THR A 1 84 ? 3.102 0.774 3.119 1.00 91.00 84 THR A C 1
ATOM 703 O O . THR A 1 84 ? 3.639 1.227 2.111 1.00 91.00 84 THR A O 1
ATOM 706 N N . GLN A 1 85 ? 1.774 0.635 3.213 1.00 88.19 85 GLN A N 1
ATOM 707 C CA . GLN A 1 85 ? 0.873 1.053 2.135 1.00 88.19 85 GLN A CA 1
ATOM 708 C C . GLN A 1 85 ? 1.041 2.537 1.809 1.00 88.19 85 GLN A C 1
ATOM 710 O O . GLN A 1 85 ? 1.153 2.900 0.641 1.00 88.19 85 GLN A O 1
ATOM 715 N N . LYS A 1 86 ? 1.096 3.392 2.837 1.00 87.44 86 LYS A N 1
ATOM 716 C CA . LYS A 1 86 ? 1.276 4.834 2.667 1.00 87.44 86 LYS A CA 1
ATOM 717 C C . LYS A 1 86 ? 2.597 5.171 1.978 1.00 87.44 86 LYS A C 1
ATOM 719 O O . LYS A 1 86 ? 2.580 5.972 1.056 1.00 87.44 86 LYS A O 1
ATOM 724 N N . GLN A 1 87 ? 3.701 4.522 2.346 1.00 90.88 87 GLN A N 1
ATOM 725 C CA . GLN A 1 87 ? 4.994 4.728 1.687 1.00 90.88 87 GLN A CA 1
ATOM 726 C C . GLN A 1 87 ? 4.970 4.341 0.205 1.00 90.88 87 GLN A C 1
ATOM 728 O O . GLN A 1 87 ? 5.506 5.081 -0.615 1.00 90.88 87 GLN A O 1
ATOM 733 N N . ILE A 1 88 ? 4.329 3.224 -0.155 1.00 91.25 88 ILE A N 1
ATOM 734 C CA . ILE A 1 88 ? 4.203 2.824 -1.564 1.00 91.25 88 ILE A CA 1
ATOM 735 C C . ILE A 1 88 ? 3.349 3.844 -2.334 1.00 91.25 88 ILE A C 1
ATOM 737 O O . ILE A 1 88 ? 3.730 4.277 -3.420 1.00 91.25 88 ILE A O 1
ATOM 741 N N . TRP A 1 89 ? 2.227 4.283 -1.754 1.00 88.00 89 TRP A N 1
ATOM 742 C CA . TRP A 1 89 ? 1.366 5.300 -2.363 1.00 88.00 89 TRP A CA 1
ATOM 743 C C . TRP A 1 89 ? 2.044 6.660 -2.512 1.00 88.00 89 TRP A C 1
ATOM 745 O O . TRP A 1 89 ? 1.880 7.315 -3.540 1.00 88.00 89 TRP A O 1
ATOM 755 N N . ASP A 1 90 ? 2.805 7.083 -1.506 1.00 88.06 90 ASP A N 1
ATOM 756 C CA . ASP A 1 90 ? 3.558 8.334 -1.543 1.00 88.06 90 ASP A CA 1
ATOM 757 C C . ASP A 1 90 ? 4.643 8.289 -2.616 1.00 88.06 90 ASP A C 1
ATOM 759 O O . ASP A 1 90 ? 4.785 9.261 -3.352 1.00 88.06 90 ASP A O 1
ATOM 763 N N . LEU A 1 91 ? 5.339 7.158 -2.773 1.00 92.81 91 LEU A N 1
ATOM 764 C CA . LEU A 1 91 ? 6.301 6.980 -3.857 1.00 92.81 91 LEU A CA 1
ATOM 765 C C . LEU A 1 91 ? 5.622 7.052 -5.229 1.00 92.81 91 LEU A C 1
ATOM 767 O O . LEU A 1 91 ? 6.112 7.757 -6.105 1.00 92.81 91 LEU A O 1
ATOM 771 N N . PHE A 1 92 ? 4.492 6.365 -5.427 1.00 89.75 92 PHE A N 1
ATOM 772 C CA . PHE A 1 92 ? 3.763 6.441 -6.698 1.00 89.75 92 PHE A CA 1
ATOM 773 C C . PHE A 1 92 ? 3.317 7.871 -7.006 1.00 89.75 92 PHE A C 1
ATOM 775 O O . PHE A 1 92 ? 3.547 8.373 -8.102 1.00 89.75 92 PHE A O 1
ATOM 782 N N . SER A 1 93 ? 2.758 8.565 -6.016 1.00 86.06 93 SER A N 1
ATOM 783 C CA . SER A 1 93 ? 2.389 9.975 -6.146 1.00 86.06 93 SER A CA 1
ATOM 784 C C . SER A 1 93 ? 3.602 10.859 -6.470 1.00 86.06 93 SER A C 1
ATOM 786 O O . SER A 1 93 ? 3.540 11.702 -7.368 1.00 86.06 93 SER A O 1
ATOM 788 N N . ALA A 1 94 ? 4.731 10.652 -5.786 1.00 88.38 94 ALA A N 1
ATOM 789 C CA . ALA A 1 94 ? 5.971 11.387 -6.018 1.00 88.38 94 ALA A CA 1
ATOM 790 C C . ALA A 1 94 ? 6.502 11.165 -7.439 1.00 88.38 94 ALA A C 1
ATOM 792 O O . ALA A 1 94 ? 6.843 12.135 -8.112 1.00 88.38 94 ALA A O 1
ATOM 793 N N . ILE A 1 95 ? 6.506 9.922 -7.925 1.00 89.44 95 ILE A N 1
ATOM 794 C CA . ILE A 1 95 ? 6.850 9.589 -9.311 1.00 89.44 95 ILE A CA 1
ATOM 795 C C . ILE A 1 95 ? 5.894 10.301 -10.271 1.00 89.44 95 ILE A C 1
ATOM 797 O O . ILE A 1 95 ? 6.348 10.996 -11.171 1.00 89.44 95 ILE A O 1
ATOM 801 N N . ASP A 1 96 ? 4.578 10.212 -10.072 1.00 83.19 96 ASP A N 1
ATOM 802 C CA . ASP A 1 96 ? 3.589 10.824 -10.969 1.00 83.19 96 ASP A CA 1
ATOM 803 C C . ASP A 1 96 ? 3.694 12.359 -11.038 1.00 83.19 96 ASP A C 1
ATOM 805 O O . ASP A 1 96 ? 3.309 12.965 -12.046 1.00 83.19 96 ASP A O 1
ATOM 809 N N . THR A 1 97 ? 4.275 12.992 -10.019 1.00 84.88 97 THR A N 1
ATOM 810 C CA . THR A 1 97 ? 4.387 14.454 -9.901 1.00 84.88 97 THR A CA 1
ATOM 811 C C . THR A 1 97 ? 5.796 15.012 -10.122 1.00 84.88 97 THR A C 1
ATOM 813 O O . THR A 1 97 ? 5.929 16.206 -10.388 1.00 84.88 97 THR A O 1
ATOM 816 N N . THR A 1 98 ? 6.840 14.178 -10.088 1.00 89.88 98 THR A N 1
ATOM 817 C CA . THR A 1 98 ? 8.247 14.613 -10.128 1.00 89.88 98 THR A CA 1
ATOM 818 C C . THR A 1 98 ? 8.960 14.070 -11.361 1.00 89.88 98 THR A C 1
ATOM 820 O O . THR A 1 98 ? 9.178 12.868 -11.483 1.00 89.88 98 THR A O 1
ATOM 823 N N . LEU A 1 99 ? 9.379 14.959 -12.270 1.00 89.25 99 LEU A N 1
ATOM 824 C CA . LEU A 1 99 ? 9.981 14.567 -13.552 1.00 89.25 99 LEU A CA 1
ATOM 825 C C . LEU A 1 99 ? 11.238 13.697 -13.393 1.00 89.25 99 LEU A C 1
ATOM 827 O O . LEU A 1 99 ? 11.340 12.675 -14.063 1.00 89.25 99 LEU A O 1
ATOM 831 N N . SER A 1 100 ? 12.152 14.052 -12.485 1.00 92.06 100 SER A N 1
ATOM 832 C CA . SER A 1 100 ? 13.394 13.292 -12.282 1.00 92.06 100 SER A CA 1
ATOM 833 C C . SER A 1 100 ? 13.133 11.851 -11.835 1.00 92.06 100 SER A C 1
ATOM 835 O O . SER A 1 100 ? 13.788 10.935 -12.317 1.00 92.06 100 SER A O 1
ATOM 837 N N . LEU A 1 101 ? 12.129 11.634 -10.978 1.00 91.19 101 LEU A N 1
ATOM 838 C CA . LEU A 1 101 ? 11.734 10.291 -10.545 1.00 91.19 101 LEU A CA 1
ATOM 839 C C . LEU A 1 101 ? 11.084 9.488 -11.677 1.00 91.19 101 LEU A C 1
ATOM 841 O O . LEU A 1 101 ? 11.280 8.278 -11.758 1.00 91.19 101 LEU A O 1
ATOM 845 N N . LYS A 1 102 ? 10.340 10.140 -12.584 1.00 88.56 102 LYS A N 1
ATOM 846 C CA . LYS A 1 102 ? 9.827 9.472 -13.795 1.00 88.56 102 LYS A CA 1
ATOM 847 C C . LYS A 1 102 ? 10.953 9.035 -14.716 1.00 88.56 102 LYS A C 1
ATOM 849 O O . LYS A 1 102 ? 10.915 7.922 -15.229 1.00 88.56 102 LYS A O 1
ATOM 854 N N . GLU A 1 103 ? 11.927 9.910 -14.946 1.00 88.62 103 GLU A N 1
ATOM 855 C CA . GLU A 1 103 ? 13.083 9.611 -15.794 1.00 88.62 103 GLU A CA 1
ATOM 856 C C . GLU A 1 103 ? 13.892 8.447 -15.228 1.00 88.62 103 GLU A C 1
ATOM 858 O O . GLU A 1 103 ? 14.255 7.537 -15.972 1.00 88.62 103 GLU A O 1
ATOM 863 N N . GLU A 1 104 ? 14.102 8.434 -13.913 1.00 92.56 104 GLU A N 1
ATOM 864 C CA . GLU A 1 104 ? 14.747 7.329 -13.213 1.00 92.56 104 GLU A CA 1
ATOM 865 C C . GLU A 1 104 ? 13.920 6.034 -13.325 1.00 92.56 104 GLU A C 1
ATOM 867 O O . GLU A 1 104 ? 14.478 4.985 -13.647 1.00 92.56 104 GLU A O 1
ATOM 872 N N . LEU A 1 105 ? 12.585 6.101 -13.195 1.00 90.69 105 LEU A N 1
ATOM 873 C CA . LEU A 1 105 ? 11.701 4.933 -13.346 1.00 90.69 105 LEU A CA 1
ATOM 874 C C . LEU A 1 105 ? 11.785 4.313 -14.740 1.00 90.69 105 LEU A C 1
ATOM 876 O O . LEU A 1 105 ? 11.771 3.094 -14.867 1.00 90.69 105 LEU A O 1
ATOM 880 N N . ILE A 1 106 ? 11.913 5.130 -15.785 1.00 87.50 106 ILE A N 1
ATOM 881 C CA . ILE A 1 106 ? 12.054 4.647 -17.167 1.00 87.50 106 ILE A CA 1
ATOM 882 C C . ILE A 1 106 ? 13.350 3.837 -17.354 1.00 87.50 106 ILE A C 1
ATOM 884 O O . ILE A 1 106 ? 13.410 2.975 -18.231 1.00 87.50 106 ILE A O 1
ATOM 888 N N . GLN A 1 107 ? 14.387 4.090 -16.548 1.00 90.38 107 GLN A N 1
ATOM 889 C CA . GLN A 1 107 ? 15.650 3.346 -16.617 1.00 90.38 107 GLN A CA 1
ATOM 890 C C . GLN A 1 107 ? 15.627 2.026 -15.837 1.00 90.38 107 GLN A C 1
ATOM 892 O O . GLN A 1 107 ? 16.489 1.177 -16.079 1.00 90.38 107 GLN A O 1
ATOM 897 N N . ILE A 1 108 ? 14.661 1.840 -14.934 1.00 91.25 108 ILE A N 1
ATOM 898 C CA . ILE A 1 108 ? 14.524 0.634 -14.115 1.00 91.25 108 ILE A CA 1
ATOM 899 C C . ILE A 1 108 ? 14.095 -0.552 -14.979 1.00 91.25 108 ILE A C 1
ATOM 901 O O . ILE A 1 108 ? 13.103 -0.508 -15.704 1.00 91.25 108 ILE A O 1
ATOM 905 N N . LYS A 1 109 ? 14.817 -1.664 -14.843 1.00 87.81 109 LYS A N 1
ATOM 906 C CA . LYS A 1 109 ? 14.589 -2.919 -15.573 1.00 87.81 109 LYS A CA 1
ATOM 907 C C . LYS A 1 109 ? 14.141 -4.062 -14.673 1.00 87.81 109 LYS A C 1
ATOM 909 O O . LYS A 1 109 ? 13.752 -5.114 -15.180 1.00 87.81 109 LYS A O 1
ATOM 914 N N . SER A 1 110 ? 14.208 -3.890 -13.356 1.00 89.75 110 SER A N 1
ATOM 915 C CA . SER A 1 110 ? 13.841 -4.925 -12.391 1.00 89.75 110 SER A CA 1
ATOM 916 C C . SER A 1 110 ? 13.169 -4.353 -11.147 1.00 89.75 110 SER A C 1
ATOM 918 O O . SER A 1 110 ? 13.387 -3.201 -10.777 1.00 89.75 110 SER A O 1
ATOM 920 N N . VAL A 1 111 ? 12.396 -5.190 -10.449 1.00 91.94 111 VAL A N 1
ATOM 921 C CA . VAL A 1 111 ? 11.818 -4.809 -9.154 1.00 91.94 111 VAL A CA 1
ATOM 922 C C . VAL A 1 111 ? 12.897 -4.448 -8.132 1.00 91.94 111 VAL A C 1
ATOM 924 O O . VAL A 1 111 ? 12.679 -3.548 -7.333 1.00 91.94 111 VAL A O 1
ATOM 927 N N . ASP A 1 112 ? 14.060 -5.102 -8.147 1.00 94.38 112 ASP A N 1
ATOM 928 C CA . ASP A 1 112 ? 15.107 -4.835 -7.157 1.00 94.38 112 ASP A CA 1
ATOM 929 C C . ASP A 1 112 ? 15.711 -3.430 -7.343 1.00 94.38 112 ASP A C 1
ATOM 931 O O . ASP A 1 112 ? 15.925 -2.726 -6.358 1.00 94.38 112 ASP A O 1
ATOM 935 N N . GLU A 1 113 ? 15.881 -2.971 -8.588 1.00 95.19 113 GLU A N 1
ATOM 936 C CA . GLU A 1 113 ? 16.256 -1.581 -8.897 1.00 95.19 113 GLU A CA 1
ATOM 937 C C . GLU A 1 113 ? 15.167 -0.585 -8.456 1.00 95.19 113 GLU A C 1
ATOM 939 O O . GLU A 1 113 ? 15.490 0.474 -7.925 1.00 95.19 113 GLU A O 1
ATOM 944 N N . PHE A 1 114 ? 13.882 -0.938 -8.586 1.00 95.38 114 PHE A N 1
ATOM 945 C CA . PHE A 1 114 ? 12.774 -0.121 -8.070 1.00 95.38 114 PHE A CA 1
ATOM 946 C C . PHE A 1 114 ? 12.758 -0.017 -6.548 1.00 95.38 114 PHE A C 1
ATOM 948 O O . PHE A 1 114 ? 12.550 1.065 -6.002 1.00 95.38 114 PHE A O 1
ATOM 955 N N . ILE A 1 115 ? 13.007 -1.125 -5.847 1.00 95.19 115 ILE A N 1
ATOM 956 C CA . ILE A 1 115 ? 13.150 -1.105 -4.390 1.00 95.19 115 ILE A CA 1
ATOM 957 C C . ILE A 1 115 ? 14.362 -0.259 -3.988 1.00 95.19 115 ILE A C 1
ATOM 959 O O . ILE A 1 115 ? 14.271 0.487 -3.016 1.00 95.19 115 ILE A O 1
ATOM 963 N N . GLN A 1 116 ? 15.468 -0.324 -4.732 1.00 95.31 116 GLN A N 1
ATOM 964 C CA . GLN A 1 116 ? 16.637 0.503 -4.446 1.00 95.31 116 GLN A CA 1
ATOM 965 C C . GLN A 1 116 ? 16.344 1.996 -4.650 1.00 95.31 116 GLN A C 1
ATOM 967 O O . GLN A 1 116 ? 16.596 2.774 -3.735 1.00 95.31 116 GLN A O 1
ATOM 972 N N . MET A 1 117 ? 15.723 2.385 -5.770 1.00 95.62 117 MET A N 1
ATOM 973 C CA . MET A 1 117 ? 15.255 3.761 -5.994 1.00 95.62 117 MET A CA 1
ATOM 974 C C . MET A 1 117 ? 14.355 4.233 -4.847 1.00 95.62 117 MET A C 1
ATOM 976 O O . MET A 1 117 ? 14.491 5.362 -4.371 1.00 95.62 117 MET A O 1
ATOM 980 N N . ALA A 1 118 ? 13.415 3.391 -4.406 1.00 94.62 118 ALA A N 1
ATOM 981 C CA . ALA A 1 118 ? 12.528 3.722 -3.299 1.00 94.62 118 ALA A CA 1
ATOM 982 C C . ALA A 1 118 ? 13.340 4.055 -2.039 1.00 94.62 118 ALA A C 1
ATOM 984 O O . ALA A 1 118 ? 13.136 5.114 -1.450 1.00 94.62 118 ALA A O 1
ATOM 985 N N . VAL A 1 119 ? 14.306 3.204 -1.680 1.00 93.31 119 VAL A N 1
ATOM 986 C CA . VAL A 1 119 ? 15.194 3.405 -0.524 1.00 93.31 119 VAL A CA 1
ATOM 987 C C . VAL A 1 119 ? 16.014 4.688 -0.656 1.00 93.31 119 VAL A C 1
ATOM 989 O O . VAL A 1 119 ? 16.092 5.451 0.307 1.00 93.31 119 VAL A O 1
ATOM 992 N N . ASP A 1 120 ? 16.570 4.958 -1.837 1.00 94.38 120 ASP A N 1
ATOM 993 C CA . ASP A 1 120 ? 17.369 6.160 -2.113 1.00 94.38 120 ASP A CA 1
ATOM 994 C C . ASP A 1 120 ? 16.540 7.451 -1.963 1.00 94.38 120 ASP A C 1
ATOM 996 O O . ASP A 1 120 ? 17.077 8.515 -1.652 1.00 94.38 120 ASP A O 1
ATOM 1000 N N . ASN A 1 121 ? 15.215 7.339 -2.097 1.00 93.75 121 ASN A N 1
ATOM 1001 C CA . ASN A 1 121 ? 14.242 8.414 -1.916 1.00 93.75 121 ASN A CA 1
ATOM 1002 C C . ASN A 1 121 ? 13.497 8.352 -0.567 1.00 93.75 121 ASN A C 1
ATOM 1004 O O . ASN A 1 121 ? 12.429 8.946 -0.422 1.00 93.75 121 ASN A O 1
ATOM 1008 N N . ASP A 1 122 ? 14.062 7.666 0.435 1.00 92.12 122 ASP A N 1
ATOM 1009 C CA . ASP A 1 122 ? 13.505 7.531 1.788 1.00 92.12 122 ASP A CA 1
ATOM 1010 C C . ASP A 1 122 ? 12.146 6.797 1.804 1.00 92.12 122 ASP A C 1
ATOM 1012 O O . ASP A 1 122 ? 11.293 7.093 2.627 1.00 92.12 122 ASP A O 1
ATOM 1016 N N . TYR A 1 123 ? 11.898 5.829 0.920 1.00 92.44 123 TYR A N 1
ATOM 1017 C CA . TYR A 1 123 ? 10.707 4.968 0.942 1.00 92.44 123 TYR A CA 1
ATOM 1018 C C . TYR A 1 123 ? 11.073 3.510 1.191 1.00 92.44 123 TYR A C 1
ATOM 1020 O O . TYR A 1 123 ? 11.937 2.929 0.540 1.00 92.44 123 TYR A O 1
ATOM 1028 N N . TYR A 1 124 ? 10.370 2.890 2.135 1.00 91.38 124 TYR A N 1
ATOM 1029 C CA . TYR A 1 124 ? 10.827 1.650 2.741 1.00 91.38 124 TYR A CA 1
ATOM 1030 C C . TYR A 1 124 ? 9.769 0.551 2.712 1.00 91.38 124 TYR A C 1
ATOM 1032 O O . TYR A 1 124 ? 8.845 0.523 3.530 1.00 91.38 124 TYR A O 1
ATOM 1040 N N . PHE A 1 125 ? 9.925 -0.381 1.775 1.00 91.88 125 PHE A N 1
ATOM 1041 C CA . PHE A 1 125 ? 9.076 -1.559 1.621 1.00 91.88 125 PHE A CA 1
ATOM 1042 C C . PHE A 1 125 ? 9.814 -2.663 0.853 1.00 91.88 125 PHE A C 1
ATOM 1044 O O . PHE A 1 125 ? 10.843 -2.432 0.223 1.00 91.88 125 PHE A O 1
ATOM 1051 N N . THR A 1 126 ? 9.304 -3.891 0.921 1.00 92.25 126 THR A N 1
ATOM 1052 C CA . THR A 1 126 ? 9.870 -5.043 0.207 1.00 92.25 126 THR A CA 1
ATOM 1053 C C . THR A 1 126 ? 9.149 -5.309 -1.110 1.00 92.25 126 THR A C 1
ATOM 1055 O O . THR A 1 126 ? 7.991 -4.926 -1.295 1.00 92.25 126 THR A O 1
ATOM 1058 N N . LYS A 1 127 ? 9.791 -6.082 -1.997 1.00 92.06 127 LYS A N 1
ATOM 1059 C CA . LYS A 1 127 ? 9.147 -6.600 -3.214 1.00 92.06 127 LYS A CA 1
ATOM 1060 C C . LYS A 1 127 ? 7.848 -7.362 -2.924 1.00 92.06 127 LYS A C 1
ATOM 1062 O O . LYS A 1 127 ? 6.900 -7.260 -3.693 1.00 92.06 127 LYS A O 1
ATOM 1067 N N . GLN A 1 128 ? 7.779 -8.098 -1.808 1.00 91.88 128 GLN A N 1
ATOM 1068 C CA . GLN A 1 128 ? 6.572 -8.833 -1.421 1.00 91.88 128 GLN A CA 1
ATOM 1069 C C . GLN A 1 128 ? 5.438 -7.888 -1.020 1.00 91.88 128 GLN A C 1
ATOM 1071 O O . GLN A 1 128 ? 4.312 -8.080 -1.453 1.00 91.88 128 GLN A O 1
ATOM 1076 N N . GLN A 1 129 ? 5.727 -6.849 -0.237 1.00 92.31 129 GLN A N 1
ATOM 1077 C CA . GLN A 1 129 ? 4.715 -5.875 0.179 1.00 92.31 129 GLN A CA 1
ATOM 1078 C C . GLN A 1 129 ? 4.184 -5.071 -1.014 1.00 92.31 129 GLN A C 1
ATOM 1080 O O . GLN A 1 129 ? 2.977 -4.860 -1.125 1.00 92.31 129 GLN A O 1
ATOM 1085 N N . LEU A 1 130 ? 5.072 -4.694 -1.941 1.00 93.19 130 LEU A N 1
ATOM 1086 C CA . LEU A 1 130 ? 4.691 -4.092 -3.218 1.00 93.19 130 LEU A CA 1
ATOM 1087 C C . LEU A 1 130 ? 3.785 -5.031 -4.029 1.00 93.19 130 LEU A C 1
ATOM 1089 O O . LEU A 1 130 ? 2.709 -4.626 -4.462 1.00 93.19 130 LEU A O 1
ATOM 1093 N N . SER A 1 131 ? 4.186 -6.298 -4.177 1.00 89.69 131 SER A N 1
ATOM 1094 C CA . SER A 1 131 ? 3.403 -7.344 -4.847 1.00 89.69 131 SER A CA 1
ATOM 1095 C C . SER A 1 131 ? 2.006 -7.499 -4.242 1.00 89.69 131 SER A C 1
ATOM 1097 O O . SER A 1 131 ? 1.016 -7.511 -4.976 1.00 89.69 131 SER A O 1
ATOM 1099 N N . TRP A 1 132 ? 1.900 -7.577 -2.912 1.00 89.00 132 TRP A N 1
ATOM 1100 C CA . TRP A 1 132 ? 0.619 -7.739 -2.227 1.00 89.00 132 TRP A CA 1
ATOM 1101 C C . TRP A 1 132 ? -0.291 -6.530 -2.415 1.00 89.00 132 TRP A C 1
ATOM 1103 O O . TRP A 1 132 ? -1.483 -6.712 -2.659 1.00 89.00 132 TRP A O 1
ATOM 1113 N N . LEU A 1 133 ? 0.251 -5.308 -2.352 1.00 89.44 133 LEU A N 1
ATOM 1114 C CA . LEU A 1 133 ? -0.527 -4.101 -2.617 1.00 89.44 133 LEU A CA 1
ATOM 1115 C C . LEU A 1 133 ? -1.043 -4.082 -4.061 1.00 89.44 133 LEU A C 1
ATOM 1117 O O . LEU A 1 133 ? -2.243 -3.928 -4.271 1.00 89.44 133 LEU A O 1
ATOM 1121 N N . LEU A 1 134 ? -0.159 -4.267 -5.045 1.00 85.81 134 LEU A N 1
ATOM 1122 C CA . LEU A 1 134 ? -0.523 -4.227 -6.464 1.00 85.81 134 LEU A CA 1
ATOM 1123 C C . LEU A 1 134 ? -1.513 -5.332 -6.838 1.00 85.81 134 LEU A C 1
ATOM 1125 O O . LEU A 1 134 ? -2.462 -5.080 -7.576 1.00 85.81 134 LEU A O 1
ATOM 1129 N N . THR A 1 135 ? -1.342 -6.533 -6.281 1.00 81.94 135 THR A N 1
ATOM 1130 C CA . THR A 1 135 ? -2.296 -7.637 -6.450 1.00 81.94 135 THR A CA 1
ATOM 1131 C C . THR A 1 135 ? -3.648 -7.290 -5.829 1.00 81.94 135 THR A C 1
ATOM 1133 O O . THR A 1 135 ? -4.677 -7.512 -6.459 1.00 81.94 135 THR A O 1
ATOM 1136 N N . GLY A 1 136 ? -3.666 -6.691 -4.633 1.00 78.38 136 GLY A N 1
ATOM 1137 C CA . GLY A 1 136 ? -4.897 -6.225 -3.993 1.00 78.38 136 GLY A CA 1
ATOM 1138 C C . GLY A 1 136 ? -5.637 -5.188 -4.839 1.00 78.38 136 GLY A C 1
ATOM 1139 O O . GLY A 1 136 ? -6.825 -5.353 -5.096 1.00 78.38 136 GLY A O 1
ATOM 1140 N N . ILE A 1 137 ? -4.926 -4.177 -5.352 1.00 76.94 137 ILE A N 1
ATOM 1141 C CA . ILE A 1 137 ? -5.501 -3.171 -6.260 1.00 76.94 137 ILE A CA 1
ATOM 1142 C C . ILE A 1 137 ? -6.046 -3.851 -7.517 1.00 76.94 137 ILE A C 1
ATOM 1144 O O . ILE A 1 137 ? -7.163 -3.566 -7.936 1.00 76.94 137 ILE A O 1
ATOM 1148 N N . LYS A 1 138 ? -5.281 -4.773 -8.111 1.00 75.81 138 LYS A N 1
ATOM 1149 C CA . LYS A 1 138 ? -5.690 -5.502 -9.312 1.00 75.81 138 LYS A CA 1
ATOM 1150 C C . LYS A 1 138 ? -6.986 -6.298 -9.104 1.00 75.81 138 LYS A C 1
ATOM 1152 O O . LYS A 1 138 ? -7.796 -6.348 -10.030 1.00 75.81 138 LYS A O 1
ATOM 1157 N N . LEU A 1 139 ? -7.174 -6.894 -7.925 1.00 71.44 139 LEU A N 1
ATOM 1158 C CA . LEU A 1 139 ? -8.329 -7.729 -7.572 1.00 71.44 139 LEU A CA 1
ATOM 1159 C C . LEU A 1 139 ? -9.556 -6.953 -7.066 1.00 71.44 139 LEU A C 1
ATOM 1161 O O . LEU A 1 139 ? -10.645 -7.520 -7.059 1.00 71.44 139 LEU A O 1
ATOM 1165 N N . ASP A 1 140 ? -9.407 -5.693 -6.647 1.00 67.19 140 ASP A N 1
ATOM 1166 C CA . ASP A 1 140 ? -10.526 -4.828 -6.232 1.00 67.19 140 ASP A CA 1
ATOM 1167 C C . ASP A 1 140 ? -11.579 -4.726 -7.364 1.00 67.19 140 ASP A C 1
ATOM 1169 O O . ASP A 1 140 ? -11.266 -4.960 -8.520 1.00 67.19 140 ASP A O 1
ATOM 1173 N N . SER A 1 141 ? -12.842 -4.380 -7.136 1.00 52.19 141 SER A N 1
ATOM 1174 C CA . SER A 1 141 ? -13.835 -4.199 -8.220 1.00 52.19 141 SER A CA 1
ATOM 1175 C C . SER A 1 141 ? -13.985 -2.745 -8.691 1.00 52.19 141 SER A C 1
ATOM 1177 O O . SER A 1 141 ? -14.739 -2.469 -9.622 1.00 52.19 141 SER A O 1
ATOM 1179 N N . THR A 1 142 ? -13.290 -1.799 -8.058 1.00 54.69 142 THR A N 1
ATOM 1180 C CA . THR A 1 142 ? -13.532 -0.365 -8.257 1.00 54.69 142 THR A CA 1
ATOM 1181 C C . THR A 1 142 ? -12.676 0.204 -9.397 1.00 54.69 142 THR A C 1
ATOM 1183 O O . THR A 1 142 ? -11.451 0.280 -9.287 1.00 54.69 142 THR A O 1
ATOM 1186 N N . LEU A 1 143 ? -13.320 0.604 -10.499 1.00 50.97 143 LEU A N 1
ATOM 1187 C CA . LEU A 1 143 ? -12.716 1.283 -11.656 1.00 50.97 143 LEU A CA 1
ATOM 1188 C C . LEU A 1 143 ? -13.096 2.773 -11.664 1.00 50.97 143 LEU A C 1
ATOM 1190 O O . LEU A 1 143 ? -14.181 3.148 -11.223 1.00 50.97 143 LEU A O 1
ATOM 1194 N N . VAL A 1 144 ? -12.227 3.624 -12.205 1.00 40.25 144 VAL A N 1
ATOM 1195 C CA . VAL A 1 144 ? -12.435 5.072 -12.353 1.00 40.25 144 VAL A CA 1
ATOM 1196 C C . VAL A 1 144 ? -11.904 5.561 -13.702 1.00 40.25 144 VAL A C 1
ATOM 1198 O O . VAL A 1 144 ? -10.827 5.207 -14.163 1.00 40.25 144 VAL A O 1
ATOM 1201 N N . SER A 1 145 ? -12.680 6.400 -14.374 1.00 37.06 145 SER A N 1
ATOM 1202 C CA . SER A 1 145 ? -12.312 6.924 -15.689 1.00 37.06 145 SER A CA 1
ATOM 1203 C C . SER A 1 145 ? -11.178 7.948 -15.578 1.00 37.06 145 SER A C 1
ATOM 1205 O O . SER A 1 145 ? -11.333 8.956 -14.891 1.00 37.06 145 SER A O 1
ATOM 1207 N N . VAL A 1 146 ? -10.062 7.728 -16.277 1.00 37.53 146 VAL A N 1
ATOM 1208 C CA . VAL A 1 146 ? -8.973 8.702 -16.443 1.00 37.53 146 VAL A CA 1
ATOM 1209 C C . VAL A 1 146 ? -8.842 9.052 -17.917 1.00 37.53 146 VAL A C 1
ATOM 1211 O O . VAL A 1 146 ? -8.742 8.179 -18.774 1.00 37.53 146 VAL A O 1
ATOM 1214 N N . THR A 1 147 ? -8.842 10.347 -18.211 1.00 31.55 147 THR A N 1
ATOM 1215 C CA . THR A 1 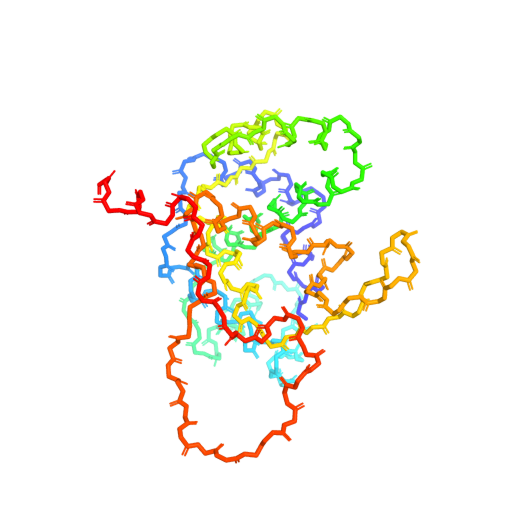147 ? -8.658 10.860 -19.568 1.00 31.55 147 THR A CA 1
ATOM 1216 C C . THR A 1 147 ? -7.170 11.024 -19.845 1.00 31.55 147 THR A C 1
ATOM 1218 O O . THR A 1 147 ? -6.469 11.701 -19.092 1.00 31.55 147 THR A O 1
ATOM 1221 N N . ASN A 1 148 ? -6.675 10.377 -20.896 1.00 37.00 148 ASN A N 1
ATOM 1222 C CA . ASN A 1 148 ? -5.288 10.503 -21.323 1.00 37.00 148 ASN A CA 1
ATOM 1223 C C . ASN A 1 148 ? -5.046 11.855 -22.035 1.00 37.00 148 ASN A C 1
ATOM 1225 O O . ASN A 1 148 ? -5.960 12.650 -22.266 1.00 37.00 148 ASN A O 1
ATOM 1229 N N . SER A 1 149 ? -3.792 12.123 -22.404 1.00 27.53 149 SER A N 1
ATOM 1230 C CA . SER A 1 149 ? -3.383 13.362 -23.079 1.00 27.53 149 SER A CA 1
ATOM 1231 C C . SER A 1 149 ? -3.918 13.517 -24.510 1.00 27.53 149 SER A C 1
ATOM 1233 O O . SER A 1 149 ? -3.828 14.614 -25.059 1.00 27.53 149 SER A O 1
ATOM 1235 N N . THR A 1 150 ? -4.486 12.463 -25.108 1.00 31.95 150 THR A N 1
ATOM 1236 C CA . THR A 1 150 ? -5.165 12.510 -26.416 1.00 31.95 150 THR A CA 1
ATOM 1237 C C . THR A 1 150 ? -6.666 12.781 -26.298 1.00 31.95 150 THR A C 1
ATOM 1239 O O . THR A 1 150 ? -7.321 12.992 -27.315 1.00 31.95 150 THR A O 1
ATOM 1242 N N . GLY A 1 151 ? -7.204 12.864 -25.074 1.00 26.56 151 GLY A N 1
ATOM 1243 C CA . GLY A 1 151 ? -8.628 13.092 -24.818 1.00 26.56 151 GLY A CA 1
ATOM 1244 C C . GLY A 1 151 ? -9.456 11.808 -24.722 1.00 26.56 151 GLY A C 1
ATOM 1245 O O . GLY A 1 151 ? -10.664 11.892 -24.507 1.00 26.56 151 GLY A O 1
ATOM 1246 N N . ASP A 1 152 ? -8.825 10.637 -24.822 1.00 32.44 152 ASP A N 1
ATOM 1247 C CA . ASP A 1 152 ? -9.488 9.346 -24.667 1.00 32.44 152 ASP A CA 1
ATOM 1248 C C . ASP A 1 152 ? -9.639 9.013 -23.182 1.00 32.44 152 ASP A C 1
ATOM 1250 O O . ASP A 1 152 ? -8.684 9.047 -22.402 1.00 32.44 152 ASP A O 1
ATOM 1254 N N . SER A 1 153 ? -10.859 8.679 -22.773 1.00 32.44 153 SER A N 1
ATOM 1255 C CA . SER A 1 153 ? -11.147 8.216 -21.419 1.00 32.44 153 SER A CA 1
ATOM 1256 C C . SER A 1 153 ? -10.931 6.709 -21.318 1.00 32.44 153 SER A C 1
ATOM 1258 O O . SER A 1 153 ? -11.639 5.931 -21.951 1.00 32.44 153 SER A O 1
ATOM 1260 N N . VAL A 1 154 ? -9.970 6.297 -20.493 1.00 42.97 154 VAL A N 1
ATOM 1261 C CA . VAL A 1 154 ? -9.704 4.895 -20.161 1.00 42.97 154 VAL A CA 1
ATOM 1262 C C . VAL A 1 154 ? -10.192 4.634 -18.740 1.00 42.97 154 VAL A C 1
ATOM 1264 O O . VAL A 1 154 ? -9.863 5.377 -17.815 1.00 42.97 154 VAL A O 1
ATOM 1267 N N . LEU A 1 155 ? -10.980 3.577 -18.541 1.00 44.53 155 LEU A N 1
ATOM 1268 C CA . LEU A 1 155 ? -11.335 3.112 -17.200 1.00 44.53 155 LEU A CA 1
ATOM 1269 C C . LEU A 1 155 ? -10.095 2.494 -16.563 1.00 44.53 155 LEU A C 1
ATOM 1271 O O . LEU A 1 155 ? -9.698 1.395 -16.914 1.00 44.53 155 LEU A O 1
ATOM 1275 N N . VAL A 1 156 ? -9.463 3.195 -15.635 1.00 46.69 156 VAL A N 1
ATOM 1276 C CA . VAL A 1 156 ? -8.303 2.685 -14.904 1.00 46.69 156 VAL A CA 1
ATOM 1277 C C . VAL A 1 156 ? -8.648 2.578 -13.431 1.00 46.69 156 VAL A C 1
ATOM 1279 O O . VAL A 1 156 ? -9.583 3.187 -12.931 1.00 46.69 156 VAL A O 1
ATOM 1282 N N . ARG A 1 157 ? -7.880 1.821 -12.666 1.00 54.25 157 ARG A N 1
ATOM 1283 C CA . ARG A 1 157 ? -7.943 1.955 -11.212 1.00 54.25 157 ARG A CA 1
ATOM 1284 C C . ARG A 1 157 ? -7.151 3.208 -10.843 1.00 54.25 157 ARG A C 1
ATOM 1286 O O . ARG A 1 157 ? -5.959 3.289 -11.130 1.00 54.25 157 ARG A O 1
ATOM 1293 N N . ASN A 1 158 ? -7.799 4.212 -10.271 1.00 46.78 158 ASN A N 1
ATOM 1294 C CA . ASN A 1 158 ? -7.166 5.435 -9.785 1.00 46.78 158 ASN A CA 1
ATOM 1295 C C . ASN A 1 158 ? -7.562 5.617 -8.318 1.00 46.78 158 ASN A C 1
ATOM 1297 O O . ASN A 1 158 ? -8.722 5.841 -7.977 1.00 46.78 158 ASN A O 1
ATOM 1301 N N . ILE A 1 159 ? -6.573 5.463 -7.446 1.00 53.25 159 ILE A N 1
ATOM 1302 C CA . ILE A 1 159 ? -6.716 5.695 -6.015 1.00 53.25 159 ILE A CA 1
ATOM 1303 C C . ILE A 1 159 ? -5.949 6.983 -5.724 1.00 53.25 159 ILE A C 1
ATOM 1305 O O . ILE A 1 159 ? -4.732 7.039 -5.874 1.00 53.25 159 ILE A O 1
ATOM 1309 N N . GLY A 1 160 ? -6.671 8.039 -5.344 1.00 48.00 160 GLY A N 1
ATOM 1310 C CA . GLY A 1 160 ? -6.063 9.296 -4.895 1.00 48.00 160 GLY A CA 1
ATOM 1311 C C . GLY A 1 160 ? -5.316 10.107 -5.963 1.00 48.00 160 GLY A C 1
ATOM 1312 O O . GLY A 1 160 ? -4.455 10.900 -5.603 1.00 48.00 160 GLY A O 1
ATOM 1313 N N . GLY A 1 161 ? -5.621 9.936 -7.251 1.00 52.12 161 GLY A N 1
ATOM 1314 C CA . GLY A 1 161 ? -4.973 10.642 -8.365 1.00 52.12 161 GLY A CA 1
ATOM 1315 C C . GLY A 1 161 ? -3.857 9.852 -9.059 1.00 52.12 161 GLY A C 1
A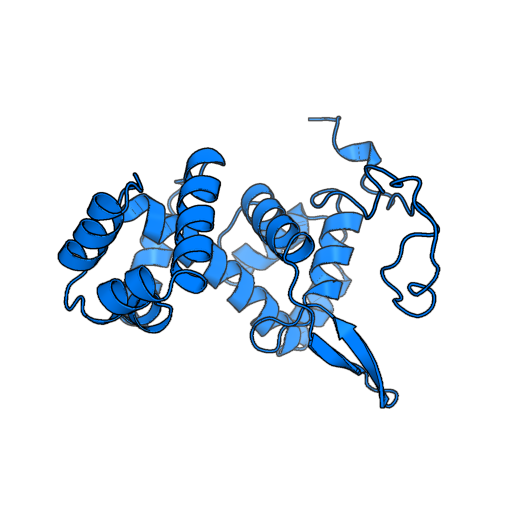TOM 1316 O O . GLY A 1 161 ? -3.411 10.277 -10.120 1.00 52.12 161 GLY A O 1
ATOM 1317 N N . VAL A 1 162 ? -3.453 8.702 -8.510 1.00 55.75 162 VAL A N 1
ATOM 1318 C CA . VAL A 1 162 ? -2.373 7.853 -9.033 1.00 55.75 162 VAL A CA 1
ATOM 1319 C C . VAL A 1 162 ? -2.902 6.887 -10.095 1.00 55.75 162 VAL A C 1
ATOM 1321 O O . VAL A 1 162 ? -3.858 6.143 -9.856 1.00 55.75 162 VAL A O 1
ATOM 1324 N N . GLY A 1 163 ? -2.254 6.851 -11.262 1.00 65.44 163 GLY A N 1
ATOM 1325 C CA . GLY A 1 163 ? -2.597 5.943 -12.362 1.00 65.44 163 GLY A CA 1
ATOM 1326 C C . GLY A 1 163 ? -2.140 4.506 -12.096 1.00 65.44 163 GLY A C 1
ATOM 1327 O O . GLY A 1 163 ? -1.124 4.064 -12.630 1.00 65.44 163 GLY A O 1
ATOM 1328 N N . THR A 1 164 ? -2.882 3.745 -11.285 1.00 68.31 164 THR A N 1
ATOM 1329 C CA . THR A 1 164 ? -2.411 2.438 -10.775 1.00 68.31 164 THR A CA 1
ATOM 1330 C C . THR A 1 164 ? -2.210 1.370 -11.858 1.00 68.31 164 THR A C 1
ATOM 1332 O O . THR A 1 164 ? -1.436 0.438 -11.650 1.00 68.31 164 THR A O 1
ATOM 1335 N N . ALA A 1 165 ? -2.835 1.525 -13.032 1.00 67.56 165 ALA A N 1
ATOM 1336 C CA . ALA A 1 165 ? -2.674 0.617 -14.169 1.00 67.56 165 ALA A CA 1
ATOM 1337 C C . ALA A 1 165 ? -1.210 0.499 -14.636 1.00 67.56 165 ALA A C 1
ATOM 1339 O O . ALA A 1 165 ? -0.757 -0.602 -14.952 1.00 67.56 165 ALA A O 1
ATOM 1340 N N . ASN A 1 166 ? -0.449 1.600 -14.611 1.00 72.94 166 ASN A N 1
ATOM 1341 C CA . ASN A 1 166 ? 0.967 1.597 -14.994 1.00 72.94 166 ASN A CA 1
ATOM 1342 C C . ASN A 1 166 ? 1.801 0.769 -14.010 1.00 72.94 166 ASN A C 1
ATOM 1344 O O . ASN A 1 166 ? 2.619 -0.050 -14.417 1.00 72.94 166 ASN A O 1
ATOM 1348 N N . TYR A 1 167 ? 1.551 0.931 -12.711 1.00 83.38 167 TYR A N 1
ATOM 1349 C CA . TYR A 1 167 ? 2.276 0.205 -11.668 1.00 83.38 167 TYR A CA 1
ATOM 1350 C C . TYR A 1 167 ? 1.901 -1.278 -11.608 1.00 83.38 167 TYR A C 1
ATOM 1352 O O . TYR A 1 167 ? 2.766 -2.113 -11.360 1.00 83.38 167 TYR A O 1
ATOM 1360 N N . ILE A 1 168 ? 0.637 -1.623 -11.881 1.00 77.81 168 ILE A N 1
ATOM 1361 C CA . ILE A 1 168 ? 0.219 -3.021 -12.058 1.00 77.81 168 ILE A CA 1
ATOM 1362 C C . ILE A 1 168 ? 0.956 -3.632 -13.252 1.00 77.81 168 ILE A C 1
ATOM 1364 O O . ILE A 1 168 ? 1.545 -4.697 -13.099 1.00 77.81 168 ILE A O 1
ATOM 1368 N N . SER A 1 169 ? 0.990 -2.939 -14.395 1.00 74.06 169 SER A N 1
ATOM 1369 C CA . SER A 1 169 ? 1.675 -3.413 -15.607 1.00 74.06 169 SER A CA 1
ATOM 1370 C C . SER A 1 169 ? 3.175 -3.620 -15.372 1.00 74.06 169 SER A C 1
ATOM 1372 O O . SER A 1 169 ? 3.704 -4.676 -15.701 1.00 74.06 169 SER A O 1
ATOM 1374 N N . LEU A 1 170 ? 3.851 -2.677 -14.705 1.00 80.88 170 LEU A N 1
ATOM 1375 C CA . LEU A 1 170 ? 5.251 -2.840 -14.287 1.00 80.88 170 LEU A CA 1
ATOM 1376 C C . LEU A 1 170 ? 5.432 -4.038 -13.345 1.00 80.88 170 LEU A C 1
ATOM 1378 O O . LEU A 1 170 ? 6.364 -4.826 -13.497 1.00 80.88 170 LEU A O 1
ATOM 1382 N N . GLY A 1 171 ? 4.520 -4.216 -12.387 1.00 83.69 171 GLY A N 1
ATOM 1383 C CA . GLY A 1 171 ? 4.532 -5.364 -11.485 1.00 83.69 171 GLY A CA 1
ATOM 1384 C C . GLY A 1 171 ? 4.377 -6.702 -12.214 1.00 83.69 171 GLY A C 1
ATOM 1385 O O . GLY A 1 171 ? 5.013 -7.687 -11.836 1.00 83.69 171 GLY A O 1
ATOM 1386 N N . GLU A 1 172 ? 3.566 -6.746 -13.268 1.00 78.75 172 GLU A N 1
ATOM 1387 C CA . GLU A 1 172 ? 3.432 -7.903 -14.154 1.00 78.75 172 GLU A CA 1
ATOM 1388 C C . GLU A 1 172 ? 4.714 -8.135 -14.968 1.00 78.75 172 GLU A C 1
ATOM 1390 O O . GLU A 1 172 ? 5.226 -9.256 -15.001 1.00 78.75 172 GLU A O 1
ATOM 1395 N N . GLU A 1 173 ? 5.288 -7.083 -15.560 1.00 78.62 173 GLU A N 1
ATOM 1396 C CA . GLU A 1 173 ? 6.553 -7.137 -16.306 1.00 78.62 173 GLU A CA 1
ATOM 1397 C C . GLU A 1 173 ? 7.715 -7.668 -15.467 1.00 78.62 173 GLU A C 1
ATOM 1399 O O . GLU A 1 173 ? 8.472 -8.526 -15.932 1.00 78.62 173 GLU A O 1
ATOM 1404 N N . TRP A 1 174 ? 7.819 -7.224 -14.214 1.00 85.00 174 TRP A N 1
ATOM 1405 C CA . TRP A 1 174 ? 8.814 -7.704 -13.255 1.00 85.00 174 TRP A CA 1
ATOM 1406 C C . TRP A 1 174 ? 8.478 -9.072 -12.652 1.00 85.00 174 TRP A C 1
ATOM 1408 O O . TRP A 1 174 ? 9.281 -9.621 -11.897 1.00 85.00 174 TRP A O 1
ATOM 1418 N N . GLY A 1 175 ? 7.307 -9.636 -12.957 1.00 79.88 175 GLY A N 1
ATOM 1419 C CA . GLY A 1 175 ? 6.878 -10.934 -12.448 1.00 79.88 175 GLY A CA 1
ATOM 1420 C C . GLY A 1 175 ? 6.540 -10.938 -10.955 1.00 79.88 175 GLY A C 1
ATOM 1421 O O . GLY A 1 175 ? 6.569 -12.000 -10.343 1.00 79.88 175 GLY A O 1
ATOM 1422 N N . ILE A 1 176 ? 6.208 -9.795 -10.352 1.00 83.38 176 ILE A N 1
ATOM 1423 C CA . ILE A 1 176 ? 5.777 -9.710 -8.945 1.00 83.38 176 ILE A CA 1
ATOM 1424 C C . ILE A 1 176 ? 4.255 -9.654 -8.785 1.00 83.38 176 ILE A C 1
ATOM 1426 O O . ILE A 1 176 ? 3.750 -9.901 -7.693 1.00 83.38 176 ILE A O 1
ATOM 1430 N N . VAL A 1 177 ? 3.516 -9.351 -9.850 1.00 79.44 177 VAL A N 1
ATOM 1431 C CA . VAL A 1 177 ? 2.051 -9.423 -9.908 1.00 79.44 177 VAL A CA 1
ATOM 1432 C C . VAL A 1 177 ? 1.685 -10.519 -10.908 1.00 79.44 177 VAL A C 1
ATOM 1434 O O . VAL A 1 177 ? 2.299 -10.589 -11.975 1.00 79.44 177 VAL A O 1
ATOM 1437 N N . PRO A 1 178 ? 0.726 -11.410 -10.597 1.00 65.56 178 PRO A N 1
ATOM 1438 C CA . PRO A 1 178 ? 0.265 -12.384 -11.577 1.00 65.56 178 PRO A CA 1
ATOM 1439 C C . PRO A 1 178 ? -0.304 -11.645 -12.797 1.00 65.56 178 PRO A C 1
ATOM 1441 O O . PRO A 1 178 ? -1.104 -10.728 -12.600 1.00 65.56 178 PRO A O 1
ATOM 1444 N N . PRO A 1 179 ? 0.057 -12.018 -14.036 1.00 61.69 179 PRO A N 1
ATOM 1445 C CA . PRO A 1 179 ? -0.491 -11.394 -15.235 1.00 61.69 179 PRO A CA 1
ATOM 1446 C C . PRO A 1 179 ? -1.996 -11.619 -15.337 1.00 61.69 179 PRO A C 1
ATOM 1448 O O . PRO A 1 179 ? -2.561 -12.468 -14.644 1.00 61.69 179 PRO A O 1
ATOM 1451 N N . PHE A 1 180 ? -2.684 -10.840 -16.172 1.00 56.03 180 PHE A N 1
ATOM 1452 C CA . PHE A 1 180 ? -4.066 -11.162 -16.523 1.00 56.03 180 PHE A CA 1
ATOM 1453 C C . PHE A 1 180 ? -4.091 -12.538 -17.206 1.00 56.03 180 PHE A C 1
ATOM 1455 O O . PHE A 1 180 ? -3.672 -12.713 -18.346 1.00 56.03 180 PHE A O 1
ATOM 1462 N N . CYS A 1 181 ? -4.523 -13.545 -16.456 1.00 47.19 181 CYS A N 1
ATOM 1463 C CA . CYS A 1 181 ? -4.780 -14.898 -16.919 1.00 47.19 181 CYS A CA 1
ATOM 1464 C C . CYS A 1 181 ? -6.129 -15.295 -16.338 1.00 47.19 181 CYS A C 1
ATOM 1466 O O . CYS A 1 181 ? -6.334 -15.221 -15.127 1.00 47.19 181 CYS A O 1
ATOM 1468 N N . HIS A 1 182 ? -7.061 -15.679 -17.202 1.00 42.12 182 HIS A N 1
ATOM 1469 C CA . HIS A 1 182 ? -8.357 -16.171 -16.764 1.00 42.12 182 HIS A CA 1
ATOM 1470 C C . HIS A 1 182 ? -8.186 -17.386 -15.870 1.00 42.12 182 HIS A C 1
ATOM 1472 O O . HIS A 1 182 ? -7.619 -18.393 -16.292 1.00 42.12 182 HIS A O 1
ATOM 1478 N N . ILE A 1 183 ? -8.768 -17.322 -14.682 1.00 35.75 183 ILE A N 1
ATOM 1479 C CA . ILE A 1 183 ? -9.257 -18.523 -14.028 1.00 35.75 183 ILE A CA 1
ATOM 1480 C C . ILE A 1 183 ? -10.774 -18.486 -14.214 1.00 35.75 183 ILE A C 1
ATOM 1482 O O . ILE A 1 183 ? -11.442 -17.546 -13.792 1.00 35.75 183 ILE A O 1
ATOM 1486 N N . ASP A 1 184 ? -11.244 -19.500 -14.938 1.00 35.56 184 ASP A N 1
ATOM 1487 C CA . ASP A 1 184 ? -12.621 -19.878 -15.255 1.00 35.56 184 ASP A CA 1
ATOM 1488 C C . ASP A 1 184 ? -13.422 -18.969 -16.203 1.00 35.56 184 ASP A C 1
ATOM 1490 O O . ASP A 1 184 ? -14.140 -18.051 -15.804 1.00 35.56 184 ASP A O 1
ATOM 1494 N N . LYS A 1 185 ? -13.446 -19.353 -17.491 1.00 35.16 185 LYS A N 1
ATOM 1495 C CA . LYS A 1 185 ? -14.652 -19.145 -18.304 1.00 35.16 185 LYS A CA 1
ATOM 1496 C C . LYS A 1 185 ? -15.804 -19.854 -17.591 1.00 35.16 185 LYS A C 1
ATOM 1498 O O . LYS A 1 185 ? -15.860 -21.081 -17.583 1.00 35.16 185 LYS A O 1
ATOM 1503 N N . ARG A 1 186 ? -16.749 -19.101 -17.026 1.00 35.28 186 ARG A N 1
ATOM 1504 C CA . ARG A 1 186 ? -18.093 -19.650 -16.830 1.00 35.28 186 ARG A CA 1
ATOM 1505 C C . ARG A 1 186 ? -18.727 -19.784 -18.206 1.00 35.28 186 ARG A C 1
ATOM 1507 O O . ARG A 1 186 ? -18.925 -18.785 -18.895 1.00 35.28 186 ARG A O 1
ATOM 1514 N N . ASP A 1 187 ? -19.045 -21.016 -18.582 1.00 39.03 187 ASP A N 1
ATOM 1515 C CA . ASP A 1 187 ? -19.924 -21.341 -19.704 1.00 39.03 187 ASP A CA 1
ATOM 1516 C C . ASP A 1 187 ? -21.339 -20.814 -19.428 1.00 39.03 187 ASP A C 1
ATOM 1518 O O . ASP A 1 187 ? -22.258 -21.565 -19.121 1.00 39.03 187 ASP A O 1
ATOM 1522 N N . THR A 1 188 ? -21.543 -19.505 -19.520 1.00 35.75 188 THR A N 1
ATOM 1523 C CA . THR A 1 188 ? -22.881 -18.928 -19.631 1.00 35.75 188 THR A CA 1
ATOM 1524 C C . THR A 1 188 ? -22.829 -17.718 -20.544 1.00 35.75 188 THR A C 1
ATOM 1526 O O . THR A 1 188 ? -22.421 -16.631 -20.147 1.00 35.75 188 THR A O 1
ATOM 1529 N N . LEU A 1 189 ? -23.226 -17.981 -21.790 1.00 44.56 189 LEU A N 1
ATOM 1530 C CA . LEU A 1 189 ? -24.041 -17.138 -22.660 1.00 44.56 189 LEU A CA 1
ATOM 1531 C C . LEU A 1 189 ? -24.355 -15.729 -22.127 1.00 44.56 189 LEU A C 1
ATOM 1533 O O . LEU A 1 189 ? -24.998 -15.581 -21.093 1.00 44.56 189 LEU A O 1
ATOM 1537 N N . PHE A 1 190 ? -24.002 -14.754 -22.966 1.00 37.16 190 PHE A N 1
ATOM 1538 C CA . PHE A 1 190 ? -24.588 -13.424 -23.185 1.00 37.16 190 PHE A CA 1
ATOM 1539 C C . PHE A 1 190 ? -23.561 -12.292 -23.105 1.00 37.16 190 PHE A C 1
ATOM 1541 O O . PHE A 1 190 ? -23.328 -11.652 -22.089 1.00 37.16 190 PHE A O 1
ATOM 1548 N N . SER A 1 191 ? -23.005 -12.044 -24.289 1.00 48.16 191 SER A N 1
ATOM 1549 C CA . SER A 1 191 ? -22.294 -10.857 -24.744 1.00 48.16 191 SER A CA 1
ATOM 1550 C C . SER A 1 191 ? -22.853 -9.534 -24.196 1.00 48.16 191 SER A C 1
ATOM 1552 O O . SER A 1 191 ? -23.894 -9.060 -24.661 1.00 48.16 191 SER A O 1
ATOM 1554 N N . LYS A 1 192 ? -22.111 -8.889 -23.293 1.00 39.53 192 LYS A N 1
ATOM 1555 C CA . LYS A 1 192 ? -22.103 -7.420 -23.105 1.00 39.53 192 LYS A CA 1
ATOM 1556 C C . LYS A 1 192 ? -20.702 -6.831 -22.897 1.00 39.53 192 LYS A C 1
ATOM 1558 O O . LYS A 1 192 ? -20.549 -5.638 -22.669 1.00 39.53 192 LYS A O 1
ATOM 1563 N N . ASP A 1 193 ? -19.698 -7.657 -23.119 1.00 42.25 193 ASP A N 1
ATOM 1564 C CA . ASP A 1 193 ? -18.339 -7.498 -22.621 1.00 42.25 193 ASP A CA 1
ATOM 1565 C C . ASP A 1 193 ? -17.363 -7.208 -23.785 1.00 42.25 193 ASP A C 1
ATOM 1567 O O . ASP A 1 193 ? -16.230 -7.648 -23.822 1.00 42.25 193 ASP A O 1
ATOM 1571 N N . ALA A 1 194 ? -17.809 -6.481 -24.813 1.00 41.75 194 ALA A N 1
ATOM 1572 C CA . ALA A 1 194 ? -16.987 -6.211 -26.004 1.00 41.75 194 ALA A CA 1
ATOM 1573 C C . ALA A 1 194 ? -16.219 -4.872 -25.954 1.00 41.75 194 ALA A C 1
ATOM 1575 O O . ALA A 1 194 ? -15.493 -4.561 -26.892 1.00 41.75 194 ALA A O 1
ATOM 1576 N N . ASN A 1 195 ? -16.392 -4.069 -24.896 1.00 40.88 195 ASN A N 1
ATOM 1577 C CA . ASN A 1 195 ? -15.892 -2.686 -24.824 1.00 40.88 195 ASN A CA 1
ATOM 1578 C C . ASN A 1 195 ? -15.019 -2.385 -23.591 1.00 40.88 195 ASN A C 1
ATOM 1580 O O . ASN A 1 195 ? -14.733 -1.217 -23.331 1.00 40.88 195 ASN A O 1
ATOM 1584 N N . ASP A 1 196 ? -14.608 -3.394 -22.824 1.00 42.56 196 ASP A N 1
ATOM 1585 C CA . ASP A 1 196 ? -13.654 -3.203 -21.729 1.00 42.56 196 ASP A CA 1
ATOM 1586 C C . ASP A 1 196 ? -12.258 -3.645 -22.216 1.00 42.56 196 ASP A C 1
ATOM 1588 O O . ASP A 1 196 ? -12.073 -4.815 -22.549 1.00 42.56 196 ASP A O 1
ATOM 1592 N N . PRO A 1 197 ? -11.270 -2.734 -22.308 1.00 41.81 197 PRO A N 1
ATOM 1593 C CA . PRO A 1 197 ? -9.916 -3.062 -22.761 1.00 41.81 197 PRO A CA 1
ATOM 1594 C C . PRO A 1 197 ? -9.145 -3.963 -21.780 1.00 41.81 197 PRO A C 1
ATOM 1596 O O . PRO A 1 197 ? -8.023 -4.366 -22.081 1.00 41.81 197 PRO A O 1
ATOM 1599 N N . PHE A 1 198 ? -9.734 -4.282 -20.624 1.00 42.81 198 PHE A N 1
ATOM 1600 C CA . PHE A 1 198 ? -9.231 -5.244 -19.646 1.00 42.81 198 PHE A CA 1
ATOM 1601 C C . PHE A 1 198 ? -9.972 -6.587 -19.702 1.00 42.81 198 PHE A C 1
ATOM 1603 O O . PHE A 1 198 ? -9.691 -7.478 -18.894 1.00 42.81 198 PHE A O 1
ATOM 1610 N N . LEU A 1 199 ? -10.890 -6.756 -20.661 1.00 39.53 199 LEU A N 1
ATOM 1611 C CA . LEU A 1 199 ? -11.486 -8.047 -20.957 1.00 39.53 199 LEU A CA 1
ATOM 1612 C C . LEU A 1 199 ? -10.577 -8.907 -21.831 1.00 39.53 199 LEU A C 1
ATOM 1614 O O . LEU A 1 199 ? -9.760 -8.425 -22.618 1.00 39.53 199 LEU A O 1
ATOM 1618 N N . PRO A 1 200 ? -10.656 -10.219 -21.620 1.00 41.22 200 PRO A N 1
ATOM 1619 C CA . PRO A 1 200 ? -9.468 -11.018 -21.585 1.00 41.22 200 PRO A CA 1
ATOM 1620 C C . PRO A 1 200 ? -9.601 -11.960 -22.783 1.00 41.22 200 PRO A C 1
ATOM 1622 O O . PRO A 1 200 ? -10.225 -13.008 -22.763 1.00 41.22 200 PRO A O 1
ATOM 1625 N N . ASP A 1 201 ? -9.110 -11.511 -23.924 1.00 36.41 201 ASP A N 1
ATOM 1626 C CA . ASP A 1 201 ? -9.157 -12.341 -25.132 1.00 36.41 201 ASP A CA 1
ATOM 1627 C C . ASP A 1 201 ? -7.787 -12.966 -25.408 1.00 36.41 201 ASP A C 1
ATOM 1629 O O . ASP A 1 201 ? -7.643 -13.816 -26.288 1.00 36.41 201 ASP A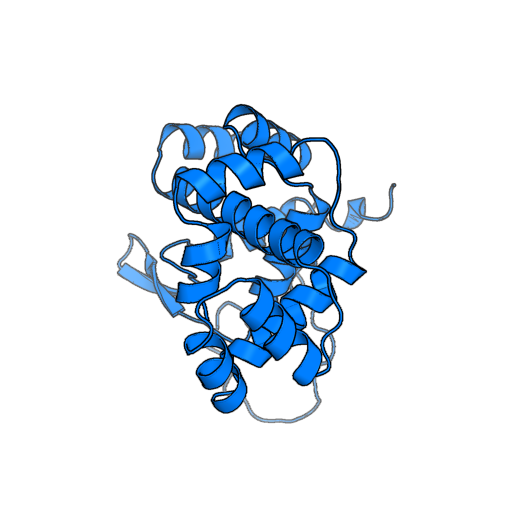 O 1
ATOM 1633 N N . GLN A 1 202 ? -6.759 -12.555 -24.655 1.00 37.72 202 GLN A N 1
ATOM 1634 C CA . GLN A 1 202 ? -5.371 -12.934 -24.883 1.00 37.72 202 GLN A CA 1
ATOM 1635 C C . GLN A 1 202 ? -4.607 -13.013 -23.557 1.00 37.72 202 GLN A C 1
ATOM 1637 O O . GLN A 1 202 ? -4.438 -12.020 -22.853 1.00 37.72 202 GLN A O 1
ATOM 1642 N N . CYS A 1 203 ? -4.106 -14.206 -23.229 1.00 44.41 203 CYS A N 1
ATOM 1643 C CA . CYS A 1 203 ? -3.114 -14.376 -22.173 1.00 44.41 203 CYS A CA 1
ATOM 1644 C C . CYS A 1 203 ? -1.795 -13.748 -22.640 1.00 44.41 203 CYS A C 1
ATOM 1646 O O . CYS A 1 203 ? -1.023 -14.383 -23.360 1.00 44.41 203 CYS A O 1
ATOM 1648 N N . LEU A 1 204 ? -1.520 -12.510 -22.239 1.00 44.38 204 LEU A N 1
ATOM 1649 C CA . LEU A 1 204 ? -0.193 -11.927 -22.393 1.00 44.38 204 LEU A CA 1
ATOM 1650 C C . LEU A 1 204 ? 0.604 -12.274 -21.140 1.00 44.38 204 LEU A C 1
ATOM 1652 O O . LEU A 1 204 ? 0.495 -11.611 -20.115 1.00 44.38 204 LEU A O 1
ATOM 1656 N N . LEU A 1 205 ? 1.377 -13.360 -21.207 1.00 46.03 205 LEU A N 1
ATOM 1657 C CA . LEU A 1 205 ? 2.386 -13.638 -20.191 1.00 46.03 205 LEU A CA 1
ATOM 1658 C C . LEU A 1 205 ? 3.549 -12.658 -20.417 1.00 46.03 205 LEU A C 1
ATOM 1660 O O . LEU A 1 205 ? 4.248 -12.776 -21.429 1.00 46.03 205 LEU A O 1
ATOM 1664 N N . PRO A 1 206 ? 3.767 -11.676 -19.529 1.00 49.06 206 PRO A N 1
ATOM 1665 C CA . PRO A 1 206 ? 4.894 -10.768 -19.634 1.00 49.06 206 PRO A CA 1
ATOM 1666 C C . PRO A 1 206 ? 6.201 -11.545 -19.459 1.00 49.06 206 PRO A C 1
ATOM 1668 O O . PRO A 1 206 ? 6.245 -12.601 -18.821 1.00 49.06 206 PRO A O 1
ATOM 1671 N N . ARG A 1 207 ? 7.296 -11.003 -20.002 1.00 47.28 207 ARG A N 1
ATOM 1672 C CA . ARG A 1 207 ? 8.611 -11.671 -20.018 1.00 47.28 207 ARG A CA 1
ATOM 1673 C C . ARG A 1 207 ? 9.087 -12.140 -18.633 1.00 47.28 207 ARG A C 1
ATOM 1675 O O . ARG A 1 207 ? 9.782 -13.148 -18.566 1.00 47.28 207 ARG A O 1
ATOM 1682 N N . GLY A 1 208 ? 8.710 -11.457 -17.548 1.00 45.88 208 GLY A N 1
ATOM 1683 C CA . GLY A 1 208 ? 9.102 -11.807 -16.177 1.00 45.88 208 GLY A CA 1
ATOM 1684 C C . GLY A 1 208 ? 8.342 -12.974 -15.534 1.00 45.88 208 GLY A C 1
ATOM 1685 O O . GLY A 1 208 ? 8.818 -13.511 -14.536 1.00 45.88 208 GLY A O 1
ATOM 1686 N N . TYR A 1 209 ? 7.205 -13.417 -16.090 1.00 46.50 209 TYR A N 1
ATOM 1687 C CA . TYR A 1 209 ? 6.358 -14.452 -15.473 1.00 46.50 209 TYR A CA 1
ATOM 1688 C C . TYR A 1 209 ? 7.090 -15.789 -15.260 1.00 46.50 209 TYR A C 1
ATOM 1690 O O . TYR A 1 209 ? 6.941 -16.436 -14.225 1.00 46.50 209 TYR A O 1
ATOM 1698 N N . PHE A 1 210 ? 7.948 -16.185 -16.201 1.00 46.78 210 PHE A N 1
ATOM 1699 C CA . PHE A 1 210 ? 8.684 -17.452 -16.121 1.00 46.78 210 PHE A CA 1
ATOM 1700 C C . PHE A 1 210 ? 9.845 -17.441 -15.113 1.00 46.78 210 PHE A C 1
ATOM 1702 O O . PHE A 1 210 ? 10.375 -18.502 -14.792 1.00 46.78 210 PHE A O 1
ATOM 1709 N N . ASN A 1 211 ? 10.211 -16.278 -14.565 1.00 48.03 211 ASN A N 1
ATOM 1710 C CA . ASN A 1 211 ? 11.291 -16.157 -13.580 1.00 48.03 211 ASN A CA 1
ATOM 1711 C C . ASN A 1 211 ? 10.806 -16.339 -12.127 1.00 48.03 211 ASN A C 1
ATOM 1713 O O . ASN A 1 211 ? 11.617 -16.311 -11.205 1.00 48.03 211 ASN A O 1
ATOM 1717 N N . GLN A 1 212 ? 9.504 -16.559 -11.905 1.00 46.50 212 GLN A N 1
ATOM 1718 C CA . GLN A 1 212 ? 8.903 -16.681 -10.567 1.00 46.50 212 GLN A CA 1
ATOM 1719 C C . GLN A 1 212 ? 9.289 -17.966 -9.807 1.00 46.50 212 GLN A C 1
ATOM 1721 O O . GLN A 1 212 ? 9.127 -18.014 -8.591 1.00 46.50 212 GLN A O 1
ATOM 1726 N N . TYR A 1 213 ? 9.810 -18.991 -10.494 1.00 40.62 213 TYR A N 1
ATOM 1727 C CA . TYR A 1 213 ? 10.132 -20.306 -9.910 1.00 40.62 213 TYR A CA 1
ATOM 1728 C C . TYR A 1 213 ? 11.632 -20.563 -9.701 1.00 40.62 213 TYR A C 1
ATOM 1730 O O . TYR A 1 213 ? 12.023 -21.685 -9.383 1.00 40.62 213 TYR A O 1
ATOM 1738 N N . VAL A 1 214 ? 12.481 -19.547 -9.871 1.00 35.53 214 VAL A N 1
ATOM 1739 C CA . VAL A 1 214 ? 13.930 -19.658 -9.644 1.00 35.53 214 VAL A CA 1
ATOM 1740 C C . VAL A 1 214 ? 14.322 -18.829 -8.416 1.00 35.53 214 VAL A C 1
ATOM 1742 O O . VAL A 1 214 ? 15.014 -17.821 -8.534 1.00 35.53 214 VAL A O 1
ATOM 1745 N N . ALA A 1 215 ? 13.827 -19.212 -7.236 1.00 33.53 215 ALA A N 1
ATOM 1746 C CA . ALA A 1 215 ? 14.320 -18.753 -5.932 1.00 33.53 215 ALA A CA 1
ATOM 1747 C C . ALA A 1 215 ? 13.974 -19.767 -4.836 1.00 33.53 215 ALA A C 1
ATOM 1749 O O . ALA A 1 215 ? 12.779 -20.127 -4.733 1.00 33.53 215 ALA A O 1
#

Secondary structure (DSSP, 8-state):
-HHHHIIIIISHHHHHHHHHHHHTT-PPPHHHHHHHHHHHHHHHH-HHHHHHHHH--SHHHHHHHHHHTT----HHHHHHHHHHHHHHHHHHHHHHH-HHHHHHHHH--SHHHHHHHHHHTT----HHHHHHHHHHHHHS---EEEE-TTS-EEEE-EETTEEHHHHHHHHHHTTSS--S--S----------SS-TTS-SS----TTGGGGG--

Sequence (215 aa):
MWYQIWEYFFASAKYSAWKKQFWQGQRVDKLTWEKVIIFLSVAEENQSLKAQLKKTISIEEFMGVVADNGFTFTLEELGKVVITQKQIWDLFSAIDTTLSLKEELIQIKSVDEFIQMAVDNDYYFTKQQLSWLLTGIKLDSTLVSVTNSTGDSVLVRNIGGV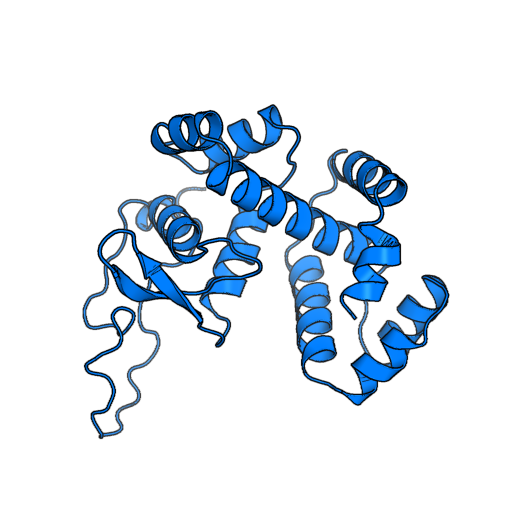GTANYISLGEEWGIVPPFCHIDKRDTLFSKDANDPFLPDQCLLPRGYFNQYVA

Organism: NCBI:txid2699891

Radius of gyration: 18.95 Å; chains: 1; bounding box: 42×36×49 Å

pLDDT: mean 74.32, std 21.15, range [26.56, 95.94]

Foldseek 3Di:
DVVLCCVQAVDPVNVVVLLVVLQPPDAQDPVLLVLLVVLVVCCVVDPVLVVQCVPDPDPVSNVVSCVVVPGDDDPNSNNNNVSLLVLVVVLLVCCVVPPVSVVLVVVDQAVVSVQVSSVVVSRDHDLQSLLVNLQVLVPDPDWDWDQDPVRDTATARDDPNGRSVVSNVVCQQNQSYPFPDDDDDDPDDDDPPPPHPSDPPDPDRHPNNVVPPPD